Protein AF-A0A0A1WVY2-F1 (afdb_monomer_lite)

pLDDT: mean 81.53, std 18.41, range [30.69, 97.0]

Structure (mmCIF, N/CA/C/O backbone):
data_AF-A0A0A1WVY2-F1
#
_entry.id   AF-A0A0A1WVY2-F1
#
loop_
_atom_site.group_PDB
_atom_site.id
_atom_site.type_symbol
_atom_site.label_atom_id
_atom_site.label_alt_id
_atom_site.label_comp_id
_atom_site.label_asym_id
_atom_site.label_entity_id
_atom_site.label_seq_id
_atom_site.pdbx_PDB_ins_code
_atom_site.Cartn_x
_atom_site.Cartn_y
_atom_site.Cartn_z
_atom_site.occupancy
_atom_site.B_iso_or_equiv
_atom_site.auth_seq_id
_atom_site.auth_comp_id
_atom_site.auth_asym_id
_atom_site.auth_atom_id
_atom_site.pdbx_PDB_model_num
ATOM 1 N N . VAL A 1 1 ? 4.839 -1.212 8.623 1.00 38.00 1 VAL A N 1
ATOM 2 C CA . VAL A 1 1 ? 4.539 -1.480 7.190 1.00 38.00 1 VAL A CA 1
ATOM 3 C C . VAL A 1 1 ? 4.666 -0.197 6.339 1.00 38.00 1 VAL A C 1
ATOM 5 O O . VAL A 1 1 ? 4.535 -0.255 5.125 1.00 38.00 1 VAL A O 1
ATOM 8 N N . GLY A 1 2 ? 5.076 0.944 6.922 1.00 30.69 2 GLY A N 1
ATOM 9 C CA . GLY A 1 2 ? 5.086 2.263 6.265 1.00 30.69 2 GLY A CA 1
ATOM 10 C C . GLY A 1 2 ? 6.371 2.757 5.572 1.00 30.69 2 GLY A C 1
ATOM 11 O O . GLY A 1 2 ? 6.519 3.965 5.432 1.00 30.69 2 GLY A O 1
ATOM 12 N N . HIS A 1 3 ? 7.309 1.906 5.134 1.00 34.97 3 HIS A N 1
ATOM 13 C CA . HIS A 1 3 ? 8.563 2.389 4.505 1.00 34.97 3 HIS A CA 1
ATOM 14 C C . HIS A 1 3 ? 8.528 2.569 2.972 1.00 34.97 3 HIS A C 1
ATOM 16 O O . HIS A 1 3 ? 9.444 3.183 2.432 1.00 34.97 3 HIS A O 1
ATOM 22 N N . VAL A 1 4 ? 7.485 2.087 2.291 1.00 44.62 4 VAL A N 1
ATOM 23 C CA . VAL A 1 4 ? 7.468 1.903 0.819 1.00 44.62 4 VAL A CA 1
ATOM 24 C C . VAL A 1 4 ? 6.986 3.151 0.055 1.00 44.62 4 VAL A C 1
ATOM 26 O O . VAL A 1 4 ? 7.257 3.331 -1.125 1.00 44.62 4 VAL A O 1
ATOM 29 N N . PHE A 1 5 ? 6.300 4.086 0.712 1.00 51.06 5 PHE A N 1
ATOM 30 C CA . PHE A 1 5 ? 5.591 5.160 0.008 1.00 51.06 5 PHE A CA 1
ATOM 31 C C . PHE A 1 5 ? 6.286 6.515 0.171 1.00 51.06 5 PHE A C 1
ATOM 33 O O . PHE A 1 5 ? 5.921 7.326 1.020 1.00 51.06 5 PHE A O 1
ATOM 40 N N . LYS A 1 6 ? 7.321 6.755 -0.639 1.00 47.09 6 LYS A N 1
ATOM 41 C CA . LYS A 1 6 ? 7.938 8.082 -0.822 1.00 47.09 6 LYS A CA 1
ATOM 42 C C . LYS A 1 6 ? 7.361 8.775 -2.075 1.00 47.09 6 LYS A C 1
ATOM 44 O O . LYS A 1 6 ? 7.037 8.080 -3.034 1.00 47.09 6 LYS A O 1
ATOM 49 N N . PRO A 1 7 ? 7.236 10.118 -2.103 1.00 48.59 7 PRO A N 1
ATOM 50 C CA . PRO A 1 7 ? 6.545 10.832 -3.177 1.00 48.59 7 PRO A CA 1
ATOM 51 C C . PRO A 1 7 ? 7.483 11.119 -4.362 1.00 48.59 7 PRO A C 1
ATOM 53 O O . PRO A 1 7 ? 8.321 12.016 -4.289 1.00 48.59 7 PRO A O 1
ATOM 56 N N . TYR A 1 8 ? 7.328 10.389 -5.469 1.00 51.09 8 TYR A N 1
ATOM 57 C CA . TYR A 1 8 ? 8.123 10.567 -6.696 1.00 51.09 8 TYR A CA 1
ATOM 58 C C . TYR A 1 8 ? 7.270 10.900 -7.934 1.00 51.09 8 TYR A C 1
ATOM 60 O O . TYR A 1 8 ? 7.710 10.659 -9.049 1.00 51.09 8 TYR A O 1
ATOM 68 N N . PHE A 1 9 ? 6.071 11.466 -7.760 1.00 47.59 9 PHE A N 1
ATOM 69 C CA . PHE A 1 9 ? 4.932 11.312 -8.688 1.00 47.59 9 PHE A CA 1
ATOM 70 C C . PHE A 1 9 ? 4.451 12.593 -9.410 1.00 47.59 9 PHE A C 1
ATOM 72 O O . PHE A 1 9 ? 3.592 12.565 -10.285 1.00 47.59 9 PHE A O 1
ATOM 79 N N . SER A 1 10 ? 5.025 13.764 -9.118 1.00 48.59 10 SER A N 1
ATOM 80 C CA . SER A 1 10 ? 4.591 15.014 -9.783 1.00 48.59 10 SER A CA 1
ATOM 81 C C . SER A 1 10 ? 4.920 15.076 -11.289 1.00 48.59 10 SER A C 1
ATOM 83 O O . SER A 1 10 ? 4.398 15.935 -12.009 1.00 48.59 10 SER A O 1
ATOM 85 N N . HIS A 1 11 ? 5.790 14.186 -11.777 1.00 47.59 11 HIS A N 1
ATOM 86 C CA . HIS A 1 11 ? 6.225 14.130 -13.171 1.00 47.59 11 HIS A CA 1
ATOM 87 C C . HIS A 1 11 ? 5.341 13.202 -14.028 1.00 47.59 11 HIS A C 1
ATOM 89 O O . HIS A 1 11 ? 5.025 13.556 -15.163 1.00 47.59 11 HIS A O 1
ATOM 95 N N . SER A 1 12 ? 4.843 12.089 -13.478 1.00 45.72 12 SER A N 1
ATOM 96 C CA . SER A 1 12 ? 3.999 11.091 -14.169 1.00 45.72 12 SER A CA 1
ATOM 97 C C . SER A 1 12 ? 2.671 11.687 -14.613 1.00 45.72 12 SER A C 1
ATOM 99 O O . SER A 1 12 ? 2.262 11.508 -15.757 1.00 45.72 12 SER A O 1
ATOM 101 N N . LEU A 1 13 ? 2.037 12.488 -13.753 1.00 48.94 13 LEU A N 1
ATOM 102 C CA . LEU A 1 13 ? 0.802 13.206 -14.079 1.00 48.94 13 LEU A CA 1
ATOM 103 C C . LEU A 1 13 ? 0.966 14.180 -15.255 1.00 48.94 13 LEU A C 1
ATOM 105 O O . LEU A 1 13 ? 0.058 14.304 -16.079 1.00 48.94 13 LEU A O 1
ATOM 109 N N . LYS A 1 14 ? 2.118 14.856 -15.370 1.00 54.59 14 LYS A N 1
ATOM 110 C CA . LYS A 1 14 ? 2.399 15.751 -16.506 1.00 54.59 14 LYS A CA 1
ATOM 111 C C . LYS A 1 14 ? 2.539 14.955 -17.801 1.00 54.59 14 LYS A C 1
ATOM 113 O O . LYS A 1 14 ? 1.908 15.316 -18.790 1.00 54.59 14 LYS A O 1
ATOM 118 N N . LEU A 1 15 ? 3.287 13.852 -17.766 1.00 50.56 15 LEU A N 1
ATOM 119 C CA . LEU A 1 15 ? 3.495 12.982 -18.925 1.00 50.56 15 LEU A CA 1
ATOM 120 C C . LEU A 1 15 ? 2.200 12.293 -19.382 1.00 50.56 15 LEU A C 1
ATOM 122 O O . LEU A 1 15 ? 1.911 12.274 -20.575 1.00 50.56 15 LEU A O 1
ATOM 126 N N . LEU A 1 16 ? 1.375 11.803 -18.451 1.00 47.91 16 LEU A N 1
ATOM 127 C CA . LEU A 1 16 ? 0.062 11.216 -18.744 1.00 47.91 16 LEU A CA 1
ATOM 128 C C . LEU A 1 16 ? -0.914 12.245 -19.327 1.00 47.91 16 LEU A C 1
ATOM 130 O O . LEU A 1 16 ? -1.650 11.940 -20.261 1.00 47.91 16 LEU A O 1
ATOM 134 N N . THR A 1 17 ? -0.895 13.483 -18.826 1.00 52.72 17 THR A N 1
ATOM 135 C CA . THR A 1 17 ? -1.725 14.568 -19.374 1.00 52.72 17 THR A CA 1
ATOM 136 C C . THR A 1 17 ? -1.296 14.932 -20.799 1.00 52.72 17 THR A C 1
ATOM 138 O O . THR A 1 17 ? -2.156 15.147 -21.655 1.00 52.72 17 THR A O 1
ATOM 141 N N . SER A 1 18 ? 0.011 14.964 -21.077 1.00 49.75 18 SER A N 1
ATOM 142 C CA . SER A 1 18 ? 0.545 15.151 -22.433 1.00 49.75 18 SER A CA 1
ATOM 143 C C . SER A 1 18 ? 0.182 13.984 -23.359 1.00 49.75 18 SER A C 1
ATOM 145 O O . SER A 1 18 ? -0.339 14.208 -24.449 1.00 49.75 18 SER A O 1
ATOM 147 N N . ALA A 1 19 ? 0.328 12.737 -22.904 1.00 44.62 19 ALA A N 1
ATOM 148 C CA . ALA A 1 19 ? -0.003 11.546 -23.689 1.00 44.62 19 ALA A CA 1
ATOM 149 C C . ALA A 1 19 ? -1.506 11.433 -24.021 1.00 44.62 19 ALA A C 1
ATOM 151 O O . ALA A 1 19 ? -1.874 11.119 -25.155 1.00 44.62 19 ALA A O 1
ATOM 152 N N . SER A 1 20 ? -2.394 11.748 -23.070 1.00 45.69 20 SER A N 1
ATOM 153 C CA . SER A 1 20 ? -3.847 11.744 -23.296 1.00 45.69 20 SER A CA 1
ATOM 154 C C . SER A 1 20 ? -4.302 12.829 -24.280 1.00 45.69 20 SER A C 1
ATOM 156 O O . SER A 1 20 ? -5.219 12.590 -25.067 1.00 45.69 20 SER A O 1
ATOM 158 N N . ARG A 1 21 ? -3.640 13.998 -24.306 1.00 46.59 21 ARG A N 1
ATOM 159 C CA . ARG A 1 21 ? -3.894 15.045 -25.316 1.00 46.59 21 ARG A CA 1
ATOM 160 C C . ARG A 1 21 ? -3.541 14.572 -26.729 1.00 46.59 21 ARG A C 1
ATOM 162 O O . ARG A 1 21 ? -4.332 14.775 -27.645 1.00 46.59 21 ARG A O 1
ATOM 169 N N . MET A 1 22 ? -2.430 13.849 -26.887 1.00 43.34 22 MET A N 1
ATOM 170 C CA . MET A 1 22 ? -2.016 13.282 -28.181 1.00 43.34 22 MET A CA 1
ATOM 171 C C . MET A 1 22 ? -3.000 12.230 -28.724 1.00 43.34 22 MET A C 1
ATOM 173 O O . MET A 1 22 ? -3.167 12.109 -29.937 1.00 43.34 22 MET A O 1
ATOM 177 N N . SER A 1 23 ? -3.670 11.468 -27.851 1.00 34.81 23 SER A N 1
ATOM 178 C CA . SER A 1 23 ? -4.670 10.472 -28.269 1.00 34.81 23 SER A CA 1
ATOM 179 C C . SER A 1 23 ? -6.006 11.110 -28.686 1.00 34.81 23 SER A C 1
ATOM 181 O O . SER A 1 23 ? -6.655 10.624 -29.615 1.00 34.81 23 SER A O 1
ATOM 183 N N . ALA A 1 24 ? -6.394 12.228 -28.060 1.00 40.97 24 ALA A N 1
ATOM 184 C CA . ALA A 1 24 ? -7.631 12.946 -28.371 1.00 40.97 24 ALA A CA 1
ATOM 185 C C . ALA A 1 24 ? -7.561 13.734 -29.697 1.00 40.97 24 ALA A C 1
ATOM 187 O O . ALA A 1 24 ? -8.524 13.712 -30.469 1.00 40.97 24 ALA A O 1
ATOM 188 N N . ASP A 1 25 ? -6.417 14.351 -30.014 1.00 43.28 25 ASP A N 1
ATOM 189 C CA . ASP A 1 25 ? -6.244 15.140 -31.248 1.00 43.28 25 ASP A CA 1
ATOM 190 C C . ASP A 1 25 ? -6.214 14.287 -32.529 1.00 43.28 25 ASP A C 1
ATOM 192 O O . ASP A 1 25 ? -6.467 14.787 -33.625 1.00 43.28 25 ASP A O 1
ATOM 196 N N . ASN A 1 26 ? -6.022 12.969 -32.411 1.00 40.66 26 ASN A N 1
ATOM 197 C CA . ASN A 1 26 ? -6.057 12.052 -33.554 1.00 40.66 26 ASN A CA 1
ATOM 198 C C . ASN A 1 26 ? -7.490 11.647 -33.981 1.00 40.66 26 ASN A C 1
ATOM 200 O O . ASN A 1 26 ? -7.663 10.848 -34.901 1.00 40.66 26 ASN A O 1
ATOM 204 N N . SER A 1 27 ? -8.525 12.188 -33.319 1.00 39.53 27 SER A N 1
ATOM 205 C CA . SER A 1 27 ? -9.937 11.828 -33.542 1.00 39.53 27 SER A CA 1
ATOM 206 C C . SER A 1 27 ? -10.771 12.900 -34.257 1.00 39.53 27 SER A C 1
ATOM 208 O O . SER A 1 27 ? -11.931 12.641 -34.568 1.00 39.53 27 SER A O 1
ATOM 210 N N . ASN A 1 28 ? -10.230 14.094 -34.529 1.00 38.94 28 ASN A N 1
ATOM 211 C CA . ASN A 1 28 ? -11.002 15.183 -35.140 1.00 38.94 28 ASN A CA 1
ATOM 212 C C . ASN A 1 28 ? -10.165 15.985 -36.151 1.00 38.94 28 ASN A C 1
ATOM 214 O O . ASN A 1 28 ? -9.729 17.107 -35.907 1.00 38.94 28 ASN A O 1
ATOM 218 N N . SER A 1 29 ? -9.955 15.404 -37.333 1.00 40.09 29 SER A N 1
ATOM 219 C CA . SER A 1 29 ? -9.433 16.142 -38.483 1.00 40.09 29 SER A CA 1
ATOM 220 C C . SER A 1 29 ? -10.525 17.053 -39.048 1.00 40.09 29 SER A C 1
ATOM 222 O O . SER A 1 29 ? -11.474 16.570 -39.662 1.00 40.09 29 SER A O 1
ATOM 224 N N . ASN A 1 30 ? -10.388 18.365 -38.844 1.00 39.59 30 ASN A N 1
ATOM 225 C CA . ASN A 1 30 ? -10.806 19.374 -39.818 1.00 39.59 30 ASN A CA 1
ATOM 226 C C . ASN A 1 30 ? -10.092 20.713 -39.571 1.00 39.59 30 ASN A C 1
ATOM 228 O O . ASN A 1 30 ? -10.379 21.410 -38.605 1.00 39.59 30 ASN A O 1
ATOM 232 N N . ASN A 1 31 ? -9.192 21.039 -40.503 1.00 50.09 31 ASN A N 1
ATOM 233 C CA . ASN A 1 31 ? -8.705 22.362 -40.909 1.00 50.09 31 ASN A CA 1
ATOM 234 C C . ASN A 1 31 ? -8.692 23.503 -39.875 1.00 50.09 31 ASN A C 1
ATOM 236 O O . ASN A 1 31 ? -9.682 24.216 -39.719 1.00 50.09 31 ASN A O 1
ATOM 240 N N . SER A 1 32 ? -7.492 23.827 -39.394 1.00 39.09 32 SER A N 1
ATOM 241 C CA . SER A 1 32 ? -6.987 25.207 -39.376 1.00 39.09 32 SER A CA 1
ATOM 242 C C . SER A 1 32 ? -5.496 25.206 -39.049 1.00 39.09 32 SER A C 1
ATOM 244 O O . SER A 1 32 ? -5.093 24.593 -38.065 1.00 39.09 32 SER A O 1
ATOM 246 N N . ASP A 1 33 ? -4.708 25.901 -39.874 1.00 45.50 33 ASP A N 1
ATOM 247 C CA . ASP A 1 33 ? -3.305 26.233 -39.622 1.00 45.50 33 ASP A CA 1
ATOM 248 C C . ASP A 1 33 ? -3.149 26.888 -38.243 1.00 45.50 33 ASP A C 1
ATOM 250 O O . ASP A 1 33 ? -3.475 28.057 -38.032 1.00 45.50 33 ASP A O 1
ATOM 254 N N . SER A 1 34 ? -2.621 26.121 -37.304 1.00 39.97 34 SER A N 1
ATOM 255 C CA . SER A 1 34 ? -1.948 26.620 -36.117 1.00 39.97 34 SER A CA 1
ATOM 256 C C . SER A 1 34 ? -0.788 25.676 -35.880 1.00 39.97 34 SER A C 1
ATOM 258 O O . SER A 1 34 ? -1.017 24.467 -35.861 1.00 39.97 34 SER A O 1
ATOM 260 N N . ASP A 1 35 ? 0.424 26.215 -35.737 1.00 42.56 35 ASP A N 1
ATOM 261 C CA . ASP A 1 35 ? 1.621 25.493 -35.301 1.00 42.56 35 ASP A CA 1
ATOM 262 C C . ASP A 1 35 ? 1.323 24.776 -33.976 1.00 42.56 35 ASP A C 1
ATOM 264 O O . ASP A 1 35 ? 1.543 25.299 -32.881 1.00 42.56 35 ASP A O 1
ATOM 268 N N . ALA A 1 36 ? 0.750 23.579 -34.076 1.00 42.06 36 ALA A N 1
ATOM 269 C CA . ALA A 1 36 ? 0.558 22.681 -32.966 1.00 42.06 36 ALA A CA 1
ATOM 270 C C . ALA A 1 36 ? 1.947 22.141 -32.656 1.00 42.06 36 ALA A C 1
ATOM 272 O O . ALA A 1 36 ? 2.452 21.248 -33.341 1.00 42.06 36 ALA A O 1
ATOM 273 N N . VAL A 1 37 ? 2.585 22.737 -31.649 1.00 39.94 37 VAL A N 1
ATOM 274 C CA . VAL A 1 37 ? 3.728 22.141 -30.962 1.00 39.94 37 VAL A CA 1
ATOM 275 C C . VAL A 1 37 ? 3.240 20.785 -30.462 1.00 39.94 37 VAL A C 1
ATOM 277 O O . VAL A 1 37 ? 2.594 20.687 -29.425 1.00 39.94 37 VAL A O 1
ATOM 280 N N . SER A 1 38 ? 3.440 19.760 -31.285 1.00 47.47 38 SER A N 1
ATOM 281 C CA . SER A 1 38 ? 3.122 18.384 -30.944 1.00 47.47 38 SER A CA 1
ATOM 282 C C . SER A 1 38 ? 4.069 18.020 -29.813 1.00 47.47 38 SER A C 1
ATOM 284 O O . SER A 1 38 ? 5.287 18.105 -29.999 1.00 47.47 38 SER A O 1
ATOM 286 N N . ASP A 1 39 ? 3.523 17.695 -28.640 1.00 56.31 39 ASP A N 1
ATOM 287 C CA . ASP A 1 39 ? 4.336 17.214 -27.527 1.00 56.31 39 ASP A CA 1
ATOM 288 C C . ASP A 1 39 ? 5.207 16.049 -28.042 1.00 56.31 39 ASP A C 1
ATOM 290 O O . ASP A 1 39 ? 4.726 15.214 -28.822 1.00 56.31 39 ASP A O 1
ATOM 294 N N . PRO A 1 40 ? 6.508 16.016 -27.702 1.00 60.72 40 PRO A N 1
ATOM 295 C CA . PRO A 1 40 ? 7.398 14.977 -28.193 1.00 60.72 40 PRO A CA 1
ATOM 296 C C . PRO A 1 40 ? 6.878 13.588 -27.782 1.00 60.72 40 PRO A C 1
ATOM 298 O O . PRO A 1 40 ? 6.317 13.442 -26.693 1.00 60.72 40 PRO A O 1
ATOM 301 N N . PRO A 1 41 ? 7.049 12.558 -28.635 1.00 74.88 41 PRO A N 1
ATOM 302 C CA . PRO A 1 41 ? 6.639 11.199 -28.300 1.00 74.88 41 PRO A CA 1
ATOM 303 C C . PRO A 1 41 ? 7.344 10.728 -27.021 1.00 74.88 41 PRO A C 1
ATOM 305 O O . PRO A 1 41 ? 8.521 11.028 -26.818 1.00 74.88 41 PRO A O 1
ATOM 308 N N . LEU A 1 42 ? 6.622 9.977 -26.182 1.00 81.94 42 LEU A N 1
ATOM 309 C CA . LEU A 1 42 ? 7.164 9.411 -24.944 1.00 81.94 42 LEU A CA 1
ATOM 310 C C . LEU A 1 42 ? 8.402 8.555 -25.235 1.00 81.94 42 LEU A C 1
ATOM 312 O O . LEU A 1 42 ? 8.385 7.711 -26.135 1.00 81.94 42 LEU A O 1
ATOM 316 N N . THR A 1 43 ? 9.459 8.743 -24.448 1.00 87.88 43 THR A N 1
ATOM 317 C CA . THR A 1 43 ? 10.648 7.886 -24.498 1.00 87.88 43 THR A CA 1
ATOM 318 C C . THR A 1 43 ? 10.383 6.551 -23.796 1.00 87.88 43 THR A C 1
ATOM 320 O O . THR A 1 43 ? 9.486 6.444 -22.958 1.00 87.88 43 THR A O 1
ATOM 323 N N . SER A 1 44 ? 11.192 5.519 -24.068 1.00 86.69 44 SER A N 1
ATOM 324 C CA . SER A 1 44 ? 11.117 4.255 -23.312 1.00 86.69 44 SER A CA 1
ATOM 325 C C . SER A 1 44 ? 11.299 4.468 -21.805 1.00 86.69 44 SER A C 1
ATOM 327 O O . SER A 1 44 ? 10.672 3.772 -21.005 1.00 86.69 44 SER A O 1
ATOM 329 N N . ARG A 1 45 ? 12.119 5.453 -21.414 1.00 89.38 45 ARG A N 1
ATOM 330 C CA . ARG A 1 45 ? 12.316 5.858 -20.018 1.00 89.38 45 ARG A CA 1
ATOM 331 C C . ARG A 1 45 ? 11.020 6.406 -19.409 1.00 89.38 45 ARG A C 1
ATOM 333 O O . ARG A 1 45 ? 10.646 5.993 -18.312 1.00 89.38 45 ARG A O 1
ATOM 340 N N . ASP A 1 46 ? 10.315 7.277 -20.133 1.00 87.44 46 ASP A N 1
ATOM 341 C CA . ASP A 1 46 ? 9.025 7.830 -19.695 1.00 87.44 46 ASP A CA 1
ATOM 342 C C . ASP A 1 46 ? 7.977 6.727 -19.524 1.00 87.44 46 ASP A C 1
ATOM 344 O O . ASP A 1 46 ? 7.251 6.707 -18.532 1.00 87.44 46 ASP A O 1
ATOM 348 N N . VAL A 1 47 ? 7.930 5.774 -20.461 1.00 88.31 47 VAL A N 1
ATOM 349 C CA . VAL A 1 47 ? 7.010 4.628 -20.403 1.00 88.31 47 VAL A CA 1
ATOM 350 C C . VAL A 1 47 ? 7.277 3.765 -19.167 1.00 88.31 47 VAL A C 1
ATOM 352 O O . VAL A 1 47 ? 6.330 3.433 -18.453 1.00 88.31 47 VAL A O 1
ATOM 355 N N . LEU A 1 48 ? 8.542 3.437 -18.872 1.00 91.44 48 LEU A N 1
ATOM 356 C CA . LEU A 1 48 ? 8.909 2.669 -17.676 1.00 91.44 48 LEU A CA 1
ATOM 357 C C . LEU A 1 48 ? 8.425 3.354 -16.393 1.00 91.44 48 LEU A C 1
ATOM 359 O O . LEU A 1 48 ? 7.851 2.710 -15.517 1.00 91.44 48 LEU A O 1
ATOM 363 N N . TYR A 1 49 ? 8.639 4.662 -16.290 1.00 88.25 49 TYR A N 1
ATOM 364 C CA . TYR A 1 49 ? 8.248 5.427 -15.115 1.00 88.25 49 TYR A CA 1
ATOM 365 C C . TYR A 1 49 ? 6.737 5.559 -14.966 1.00 88.25 49 TYR A C 1
ATOM 367 O O . TYR A 1 49 ? 6.220 5.326 -13.877 1.00 88.25 49 TYR A O 1
ATOM 375 N N . ILE A 1 50 ? 6.013 5.840 -16.052 1.00 85.56 50 ILE A N 1
ATOM 376 C CA . ILE A 1 50 ? 4.547 5.876 -16.037 1.00 85.56 50 ILE A CA 1
ATOM 377 C C . ILE A 1 50 ? 3.975 4.531 -15.574 1.00 85.56 50 ILE A C 1
ATOM 379 O O . ILE A 1 50 ? 3.081 4.512 -14.727 1.00 85.56 50 ILE A O 1
ATOM 383 N N . GLU A 1 51 ? 4.491 3.410 -16.084 1.00 88.06 51 GLU A N 1
ATOM 384 C CA . GLU A 1 51 ? 4.035 2.083 -15.658 1.00 88.06 51 GLU A CA 1
ATOM 385 C C . GLU A 1 51 ? 4.393 1.806 -14.189 1.00 88.06 51 GLU A C 1
ATOM 387 O O . GLU A 1 51 ? 3.534 1.356 -13.433 1.00 88.06 51 GLU A O 1
ATOM 392 N N . ALA A 1 52 ? 5.598 2.159 -13.727 1.00 89.06 52 ALA A N 1
ATOM 393 C CA . ALA A 1 52 ? 5.956 2.042 -12.311 1.00 89.06 52 ALA A CA 1
ATOM 394 C C . ALA A 1 52 ? 5.016 2.859 -11.403 1.00 89.06 52 ALA A C 1
ATOM 396 O O . ALA A 1 52 ? 4.597 2.382 -10.343 1.00 89.06 52 ALA A O 1
ATOM 397 N N . CYS A 1 53 ? 4.640 4.072 -11.824 1.00 85.25 53 CYS A N 1
ATOM 398 C CA . CYS A 1 53 ? 3.702 4.913 -11.086 1.00 85.25 53 CYS A CA 1
ATOM 399 C C . CYS A 1 53 ? 2.296 4.329 -11.055 1.00 85.25 53 CYS A C 1
ATOM 401 O O . CYS A 1 53 ? 1.669 4.267 -9.997 1.00 85.25 53 CYS 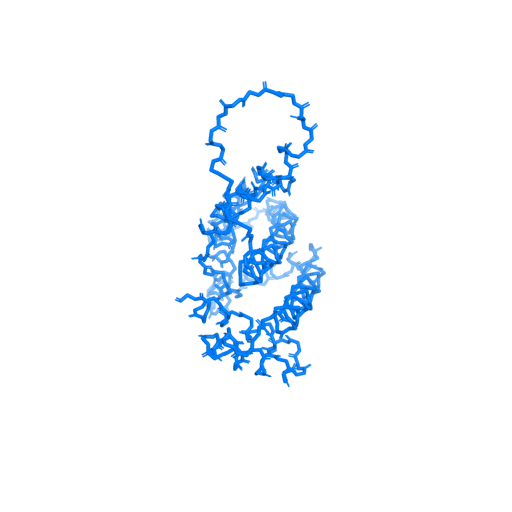A O 1
ATOM 403 N N . LYS A 1 54 ? 1.826 3.831 -12.195 1.00 85.94 54 LYS A N 1
ATOM 404 C CA . LYS A 1 54 ? 0.532 3.167 -12.316 1.00 85.94 54 LYS A CA 1
ATOM 405 C C . LYS A 1 54 ? 0.438 1.931 -11.425 1.00 85.94 54 LYS A C 1
ATOM 407 O O . LYS A 1 54 ? -0.560 1.777 -10.724 1.00 85.94 54 LYS A O 1
ATOM 412 N N . GLU A 1 55 ? 1.463 1.083 -11.392 1.00 87.94 55 GLU A N 1
ATOM 413 C CA . GLU A 1 55 ? 1.463 -0.107 -10.534 1.00 87.94 55 GLU A CA 1
ATOM 414 C C . GLU A 1 55 ? 1.491 0.250 -9.039 1.00 87.94 55 GLU A C 1
ATOM 416 O O . GLU A 1 55 ? 0.756 -0.352 -8.250 1.00 87.94 55 GLU A O 1
ATOM 421 N N . MET A 1 56 ? 2.237 1.286 -8.640 1.00 86.19 56 MET A N 1
ATOM 422 C CA . MET A 1 56 ? 2.182 1.799 -7.264 1.00 86.19 56 MET A CA 1
ATOM 423 C C . MET A 1 56 ? 0.817 2.380 -6.902 1.00 86.19 56 MET A C 1
ATOM 425 O O . MET A 1 56 ? 0.289 2.085 -5.829 1.00 86.19 56 MET A O 1
ATOM 429 N N . SER A 1 57 ? 0.209 3.146 -7.805 1.00 85.56 57 SER A N 1
ATOM 430 C CA . SER A 1 57 ? -1.126 3.709 -7.618 1.00 85.56 57 SER A CA 1
ATOM 431 C C . SER A 1 57 ? -2.190 2.606 -7.523 1.00 85.56 57 SER A C 1
ATOM 433 O O . SER A 1 57 ? -3.071 2.670 -6.664 1.00 85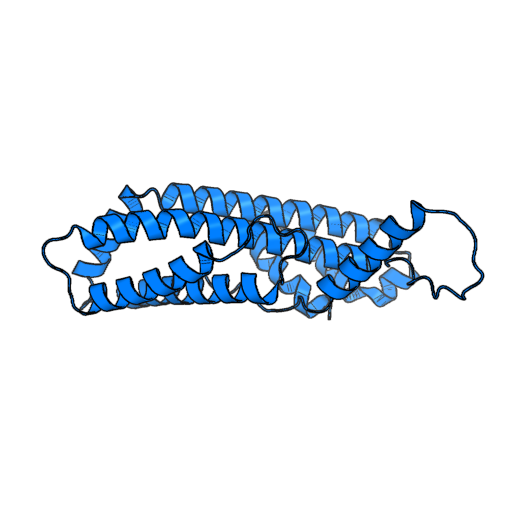.56 57 SER A O 1
ATOM 435 N N . ASN A 1 58 ? -2.081 1.538 -8.320 1.00 87.94 58 ASN A N 1
ATOM 436 C CA . ASN A 1 58 ? -2.947 0.359 -8.221 1.00 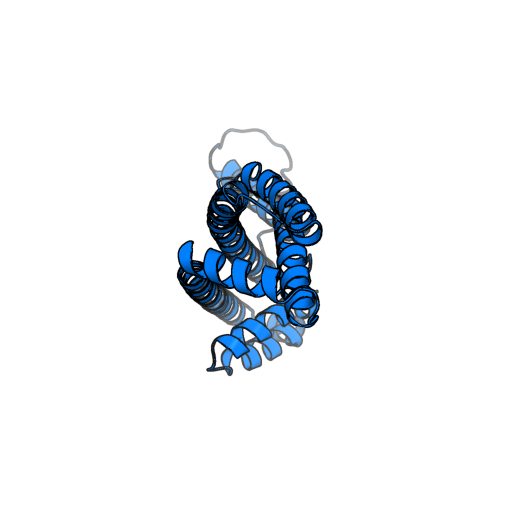87.94 58 ASN A CA 1
ATOM 437 C C . ASN A 1 58 ? -2.809 -0.335 -6.859 1.00 87.94 58 ASN A C 1
ATOM 439 O O . ASN A 1 58 ? -3.816 -0.641 -6.210 1.00 87.94 58 ASN A O 1
ATOM 443 N N . TYR A 1 59 ? -1.576 -0.541 -6.391 1.00 88.38 59 TYR A N 1
ATOM 444 C CA . TYR A 1 59 ? -1.330 -1.112 -5.070 1.00 88.38 59 TYR A CA 1
ATOM 445 C C . TYR A 1 59 ? -1.868 -0.213 -3.949 1.00 88.38 59 TYR A C 1
ATOM 447 O O . TYR A 1 59 ? -2.548 -0.702 -3.047 1.00 88.38 59 TYR A O 1
ATOM 455 N N . ALA A 1 60 ? -1.657 1.101 -4.028 1.00 88.81 60 ALA A N 1
ATOM 456 C CA . ALA A 1 60 ? -2.175 2.058 -3.057 1.00 88.81 60 ALA A CA 1
ATOM 457 C C . ALA A 1 60 ? -3.717 2.081 -3.027 1.00 88.81 60 ALA A C 1
ATOM 459 O O . ALA A 1 60 ? -4.304 2.056 -1.946 1.00 88.81 60 ALA A O 1
ATOM 460 N N . LYS A 1 61 ? -4.402 2.019 -4.179 1.00 89.56 61 LYS A N 1
ATOM 461 C CA . LYS A 1 61 ? -5.871 1.861 -4.235 1.00 89.56 61 LYS A CA 1
ATOM 462 C C . LYS A 1 61 ? -6.333 0.557 -3.570 1.00 89.56 61 LYS A C 1
ATOM 464 O O . LYS A 1 61 ? -7.318 0.550 -2.823 1.00 89.56 61 LYS A O 1
ATOM 469 N N . CYS A 1 62 ? -5.619 -0.548 -3.795 1.00 90.94 62 CYS A N 1
ATOM 470 C CA . CYS A 1 62 ? -5.883 -1.818 -3.111 1.00 90.94 62 CYS A CA 1
ATOM 471 C C . CYS A 1 62 ? -5.687 -1.689 -1.588 1.00 90.94 62 CYS A C 1
ATOM 473 O O . CYS A 1 62 ? -6.520 -2.145 -0.804 1.00 90.94 62 CYS A O 1
ATOM 475 N N . TYR A 1 63 ? -4.635 -0.989 -1.163 1.00 89.06 63 TYR A N 1
ATOM 476 C CA . TYR A 1 63 ? -4.335 -0.714 0.238 1.00 89.06 63 TYR A CA 1
ATOM 477 C C . TYR A 1 63 ? -5.416 0.123 0.931 1.00 89.06 63 TYR A C 1
ATOM 479 O O . TYR A 1 63 ? -5.871 -0.241 2.019 1.00 89.06 63 TYR A O 1
ATOM 487 N N . LEU A 1 64 ? -5.879 1.199 0.290 1.00 92.75 64 LEU A N 1
ATOM 488 C CA . LEU A 1 64 ? -6.967 2.043 0.787 1.00 92.75 64 LEU A CA 1
ATOM 489 C C . LEU A 1 64 ? -8.277 1.265 0.893 1.00 92.75 64 LEU A C 1
ATOM 491 O O . LEU A 1 64 ? -8.888 1.243 1.957 1.00 92.75 64 LEU A O 1
ATOM 495 N N . SER A 1 65 ? -8.697 0.591 -0.180 1.00 92.19 65 SER A N 1
ATOM 496 C CA . SER A 1 65 ? -9.954 -0.174 -0.195 1.00 92.19 65 SER A CA 1
ATOM 497 C C . SER A 1 65 ? -9.949 -1.336 0.805 1.00 92.19 65 SER A C 1
ATOM 499 O O . SER A 1 65 ? -10.966 -1.613 1.445 1.00 92.19 65 SER A O 1
ATOM 501 N N . GLY A 1 66 ? -8.798 -1.985 1.003 1.00 90.56 66 GLY A N 1
ATOM 502 C CA . GLY A 1 66 ? -8.614 -2.989 2.046 1.00 90.56 66 GLY A CA 1
ATOM 503 C C . GLY A 1 66 ? -8.798 -2.407 3.449 1.00 90.56 66 GLY A C 1
ATOM 504 O O . GLY A 1 66 ? -9.530 -2.978 4.257 1.00 90.56 66 GLY A O 1
ATOM 505 N N . ASN A 1 67 ? -8.176 -1.260 3.734 1.00 91.06 67 ASN A N 1
ATOM 506 C CA . ASN A 1 67 ? -8.278 -0.605 5.039 1.00 91.06 67 ASN A CA 1
ATOM 507 C C . ASN A 1 67 ? -9.647 0.037 5.294 1.00 91.06 67 ASN A C 1
ATOM 509 O O . ASN A 1 67 ? -10.111 -0.010 6.428 1.00 91.06 67 ASN A O 1
ATOM 513 N N . LEU A 1 68 ? -10.331 0.544 4.263 1.00 94.69 68 LEU A N 1
ATOM 514 C CA . LEU A 1 68 ? -11.698 1.072 4.349 1.00 94.69 68 LEU A CA 1
ATOM 515 C C . LEU A 1 68 ? -12.627 0.080 5.059 1.00 94.69 68 LEU A C 1
ATOM 517 O O . LEU A 1 68 ? -13.235 0.396 6.082 1.00 94.69 68 LEU A O 1
ATOM 521 N N . LEU A 1 69 ? -12.673 -1.153 4.547 1.00 92.94 69 LEU A N 1
ATOM 522 C CA . LEU A 1 69 ? -13.531 -2.205 5.084 1.00 92.94 69 LEU A CA 1
ATOM 523 C C . LEU A 1 69 ? -13.149 -2.573 6.524 1.00 92.94 69 LEU A C 1
ATOM 525 O O . LEU A 1 69 ? -14.020 -2.686 7.388 1.00 92.94 69 LEU A O 1
ATOM 529 N N . ILE A 1 70 ? -11.850 -2.745 6.787 1.00 93.75 70 ILE A N 1
ATOM 530 C CA . ILE A 1 70 ? -11.346 -3.118 8.113 1.00 93.75 70 ILE A CA 1
ATOM 531 C C . ILE A 1 70 ? -11.658 -2.026 9.139 1.00 93.75 70 ILE A C 1
ATOM 533 O O . ILE A 1 70 ? -12.160 -2.336 10.219 1.00 93.75 70 ILE A O 1
ATOM 537 N N . PHE A 1 71 ? -11.421 -0.756 8.810 1.00 95.81 71 PHE A N 1
ATOM 538 C CA . PHE A 1 71 ? -11.678 0.369 9.706 1.00 95.81 71 PHE A CA 1
ATOM 539 C C . PHE A 1 71 ? -13.163 0.532 10.006 1.00 95.81 71 PHE A C 1
ATOM 541 O O . PHE A 1 71 ? -13.522 0.639 11.178 1.00 95.81 71 PHE A O 1
ATOM 548 N N . GLN A 1 72 ? -14.037 0.464 8.997 1.00 96.56 72 GLN A N 1
ATOM 549 C CA . GLN A 1 72 ? -15.488 0.514 9.207 1.00 96.56 72 GLN A CA 1
ATOM 550 C C . GLN A 1 72 ? -15.957 -0.592 10.161 1.00 96.56 72 GLN A C 1
ATOM 552 O O . GLN A 1 72 ? -16.657 -0.332 11.142 1.00 96.56 72 GLN A O 1
ATOM 557 N N . GLN A 1 73 ? -15.548 -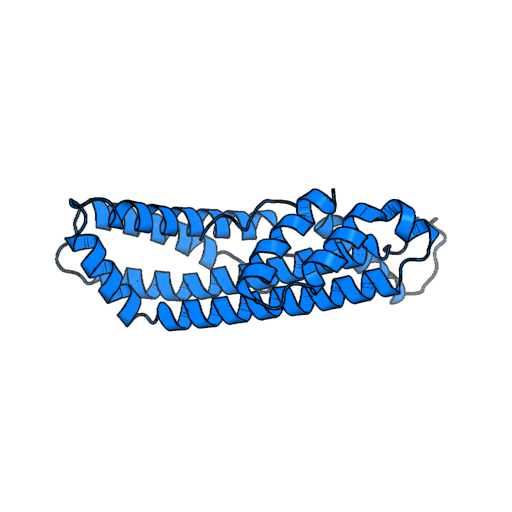1.838 9.912 1.00 96.38 73 GLN A N 1
ATOM 558 C CA . GLN A 1 73 ? -15.984 -2.976 10.722 1.00 96.38 73 GLN A CA 1
ATOM 559 C C . GLN A 1 73 ? -15.394 -2.953 12.138 1.00 96.38 73 GLN A C 1
ATOM 561 O O . GLN A 1 73 ? -16.113 -3.220 13.107 1.00 96.38 73 GLN A O 1
ATOM 566 N N . ALA A 1 74 ? -14.115 -2.596 12.281 1.00 95.44 74 ALA A N 1
ATOM 567 C CA . ALA A 1 74 ? -13.461 -2.481 13.579 1.00 95.44 74 ALA A CA 1
ATOM 568 C C . ALA A 1 74 ? -14.084 -1.357 14.419 1.00 95.44 74 ALA A C 1
ATOM 570 O O . ALA A 1 74 ? -14.431 -1.584 15.579 1.00 95.44 74 ALA A O 1
ATOM 571 N N . LEU A 1 75 ? -14.310 -0.174 13.835 1.00 96.88 75 LEU A N 1
ATOM 572 C CA . LEU A 1 75 ? -14.972 0.945 14.512 1.00 96.88 75 LEU A CA 1
ATOM 573 C C . LEU A 1 75 ? -16.397 0.596 14.943 1.00 96.88 75 LEU A C 1
ATOM 575 O O . LEU A 1 75 ? -16.792 0.948 16.056 1.00 96.88 75 LEU A O 1
ATOM 579 N N . ASN A 1 76 ? -17.153 -0.128 14.114 1.00 96.62 76 ASN A N 1
ATOM 580 C CA . ASN A 1 76 ? -18.497 -0.586 14.467 1.00 96.62 76 ASN A CA 1
ATOM 581 C C . ASN A 1 76 ? -18.477 -1.517 15.688 1.00 96.62 76 ASN A C 1
ATOM 583 O O . ASN A 1 76 ? -19.237 -1.307 16.638 1.00 96.62 76 ASN A O 1
ATOM 587 N N . LYS A 1 77 ? -17.569 -2.503 15.715 1.00 95.88 7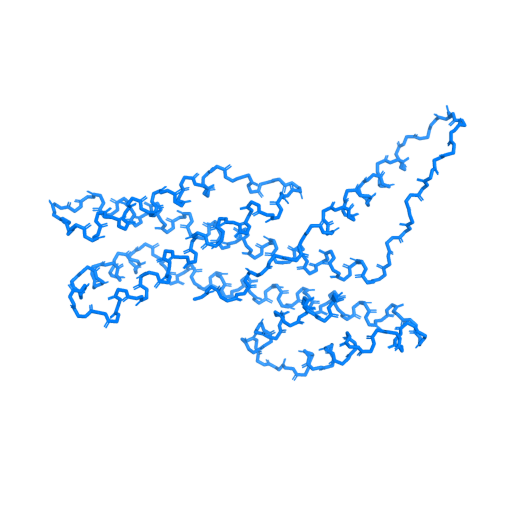7 LYS A N 1
ATOM 588 C CA . LYS A 1 77 ? -17.395 -3.399 16.872 1.00 95.88 77 LYS A CA 1
ATOM 589 C C . LYS A 1 77 ? -16.962 -2.640 18.123 1.00 95.88 77 LYS A C 1
ATOM 591 O O . LYS A 1 77 ? -17.561 -2.818 19.181 1.00 95.88 77 LYS A O 1
ATOM 596 N N . LEU A 1 78 ? -15.967 -1.762 17.996 1.00 94.94 78 LEU A N 1
ATOM 597 C CA . LEU A 1 78 ? -15.462 -0.951 19.101 1.00 94.94 78 LEU A CA 1
ATOM 598 C C . LEU A 1 78 ? -16.556 -0.052 19.681 1.00 94.94 78 LEU A C 1
ATOM 600 O O . LEU A 1 78 ? -16.726 0.009 20.898 1.00 94.94 78 LEU A O 1
ATOM 604 N N . SER A 1 79 ? -17.347 0.600 18.828 1.00 94.06 79 SER A N 1
ATOM 605 C CA . SER A 1 79 ? -18.441 1.484 19.244 1.00 94.06 79 SER A CA 1
ATOM 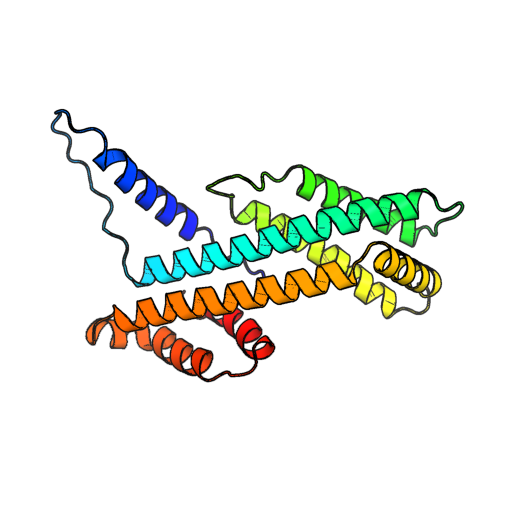606 C C . SER A 1 79 ? -19.469 0.761 20.117 1.00 94.06 79 SER A C 1
ATOM 608 O O . SER A 1 79 ? -19.894 1.323 21.128 1.00 94.06 79 SER A O 1
ATOM 610 N N . GLY A 1 80 ? -19.769 -0.506 19.808 1.00 93.06 80 GLY A N 1
ATOM 611 C CA . GLY A 1 80 ? -20.686 -1.357 20.574 1.00 93.06 80 GLY A CA 1
ATOM 612 C C . GLY A 1 80 ? -20.190 -1.805 21.956 1.00 93.06 80 GLY A C 1
ATOM 613 O O . GLY A 1 80 ? -20.974 -2.356 22.726 1.00 93.06 80 GLY A O 1
ATOM 614 N N . LEU A 1 81 ? -18.920 -1.574 22.311 1.00 92.81 81 LEU A N 1
ATOM 615 C CA . LEU A 1 81 ? -18.385 -1.981 23.613 1.00 92.81 81 LEU A CA 1
ATOM 616 C C . LEU A 1 81 ? -18.935 -1.114 24.761 1.00 92.81 81 LEU A C 1
ATOM 618 O O . LEU A 1 81 ? -18.930 0.115 24.645 1.00 92.81 81 LEU A O 1
ATOM 622 N N . PRO A 1 82 ? -19.316 -1.703 25.910 1.00 89.00 82 PRO A N 1
ATOM 623 C CA . PRO A 1 82 ? -19.908 -0.960 27.027 1.00 89.00 82 PRO A CA 1
ATOM 624 C C . PRO A 1 82 ? -18.915 -0.026 27.735 1.00 89.00 82 PRO A C 1
ATOM 626 O O . PRO A 1 82 ? -19.319 0.982 28.309 1.00 89.00 82 PRO A O 1
ATOM 629 N N . GLN A 1 83 ? -17.618 -0.341 27.700 1.00 89.31 83 GLN A N 1
ATOM 630 C CA . GLN A 1 83 ? -16.544 0.476 28.267 1.00 89.31 83 GLN A CA 1
ATOM 631 C C . GLN A 1 83 ? -15.341 0.481 27.322 1.00 89.31 83 GLN A C 1
ATOM 633 O O . GLN A 1 83 ? -15.074 -0.509 26.645 1.00 89.31 83 GLN A O 1
ATOM 638 N N . LYS A 1 84 ? -14.633 1.612 27.269 1.00 91.19 84 LYS A N 1
ATOM 639 C CA . LYS A 1 84 ? -13.446 1.835 26.433 1.00 91.19 84 LYS A CA 1
ATOM 640 C C . LYS A 1 84 ? -12.441 2.652 27.233 1.00 91.19 84 LYS A C 1
ATOM 642 O O . LYS A 1 84 ? -12.846 3.622 27.881 1.00 91.19 84 LYS A O 1
ATOM 647 N N . SER A 1 85 ? -11.160 2.304 27.163 1.00 92.75 85 SER A N 1
ATOM 648 C CA . SER A 1 85 ? -10.104 3.135 27.741 1.00 92.75 85 SER A CA 1
ATOM 649 C C . SER A 1 85 ? -10.024 4.488 27.015 1.00 92.75 85 SER A C 1
ATOM 651 O O . SER A 1 85 ? -10.483 4.626 25.879 1.00 92.75 85 SER A O 1
ATOM 653 N N . VAL A 1 86 ? -9.425 5.496 27.656 1.00 92.94 86 VAL A N 1
ATOM 654 C CA . VAL A 1 86 ? -9.166 6.793 27.003 1.00 92.94 86 VAL A CA 1
ATOM 655 C C . VAL A 1 86 ? -8.266 6.608 25.778 1.00 92.94 86 VAL A C 1
ATOM 657 O O . VAL A 1 86 ? -8.531 7.198 24.738 1.00 92.94 86 VAL A O 1
ATOM 660 N N . ALA A 1 87 ? -7.257 5.735 25.867 1.00 90.12 87 ALA A N 1
ATOM 661 C CA . ALA A 1 87 ? -6.359 5.439 24.753 1.00 90.12 87 ALA A CA 1
ATOM 662 C C . ALA A 1 87 ? -7.112 4.846 23.552 1.00 90.12 87 ALA A C 1
ATOM 664 O O . ALA A 1 87 ? -6.905 5.279 22.420 1.00 90.12 87 ALA A O 1
ATOM 665 N N . LEU A 1 88 ? -8.032 3.909 23.801 1.00 91.94 88 LEU A N 1
ATOM 666 C CA . LEU A 1 88 ? -8.859 3.307 22.759 1.00 91.94 88 LEU A CA 1
ATOM 667 C C . LEU A 1 88 ? -9.807 4.330 22.122 1.00 91.94 88 LEU A C 1
ATOM 669 O O . LEU A 1 88 ? -9.962 4.338 20.907 1.00 91.94 88 LEU A O 1
ATOM 673 N N . GLN A 1 89 ? -10.398 5.229 22.917 1.00 94.38 89 GLN A N 1
ATOM 674 C CA . GLN A 1 89 ? -11.241 6.311 22.396 1.00 94.38 89 GLN A CA 1
ATOM 675 C C . GLN A 1 89 ? -10.449 7.274 21.503 1.00 94.38 89 GLN A C 1
ATOM 677 O O . GLN A 1 89 ? -10.918 7.610 20.419 1.00 94.38 89 GLN A O 1
ATOM 682 N N . THR A 1 90 ? -9.241 7.675 21.913 1.00 92.94 90 THR A N 1
ATOM 683 C CA . THR A 1 90 ? -8.356 8.507 21.085 1.00 92.94 90 THR A CA 1
ATOM 684 C C . THR A 1 90 ? -8.040 7.821 19.757 1.00 92.94 90 THR A C 1
ATOM 686 O O . THR A 1 90 ? -8.213 8.427 18.703 1.00 92.94 90 THR A O 1
ATOM 689 N N . LYS A 1 91 ? -7.671 6.533 19.786 1.00 90.69 91 LYS A N 1
ATOM 690 C CA . LYS A 1 91 ? -7.377 5.771 18.564 1.00 90.69 91 LYS A CA 1
ATOM 691 C C . LYS A 1 91 ? -8.596 5.622 17.657 1.00 90.69 91 LYS A C 1
ATOM 693 O O . LYS A 1 91 ? -8.462 5.715 16.445 1.00 90.69 91 LYS A O 1
ATOM 698 N N . MET A 1 92 ? -9.795 5.453 18.216 1.00 94.88 92 MET A N 1
ATOM 699 C CA . MET A 1 92 ? -11.026 5.438 17.418 1.00 94.88 92 MET A CA 1
ATOM 700 C C . MET A 1 92 ? -11.245 6.756 16.666 1.00 94.88 92 MET A C 1
ATOM 702 O O . MET A 1 92 ? -11.630 6.712 15.503 1.00 94.88 92 MET A O 1
ATOM 706 N N . VAL A 1 93 ? -10.984 7.909 17.292 1.00 95.50 93 VAL A N 1
ATOM 707 C CA . VAL A 1 93 ? -11.114 9.224 16.635 1.00 95.50 93 VAL A CA 1
ATOM 708 C C . VAL A 1 93 ? -10.105 9.380 15.495 1.00 95.50 93 VAL A C 1
ATOM 710 O O . VAL A 1 93 ? -10.458 9.860 14.421 1.00 95.50 93 VAL A O 1
ATOM 713 N N . GLU A 1 94 ? -8.864 8.939 15.697 1.00 93.19 94 GLU A N 1
ATOM 714 C CA . GLU A 1 94 ? -7.840 8.952 14.646 1.00 93.19 94 GLU A CA 1
ATOM 715 C C . GLU A 1 94 ? -8.242 8.059 13.464 1.00 93.19 94 GLU A C 1
ATOM 717 O O . GLU A 1 94 ? -8.252 8.518 12.324 1.00 93.19 94 GLU A O 1
ATOM 722 N N . VAL A 1 95 ? -8.676 6.820 13.729 1.00 94.69 95 VAL A N 1
ATOM 723 C CA . VAL A 1 95 ? -9.157 5.896 12.687 1.00 94.69 95 VAL A CA 1
ATOM 724 C C . VAL A 1 95 ? -10.384 6.460 11.966 1.00 94.69 95 VAL A C 1
ATOM 726 O O . VAL A 1 95 ? -10.479 6.325 10.752 1.00 94.69 95 VAL A O 1
ATOM 729 N N . GLN A 1 96 ? -11.307 7.127 12.669 1.00 96.69 96 GLN A N 1
ATOM 730 C CA . GLN A 1 96 ? -12.459 7.803 12.055 1.00 96.69 96 GLN A CA 1
ATOM 731 C C . GLN A 1 96 ? -12.034 8.931 11.110 1.00 96.69 96 GLN A C 1
ATOM 733 O O . GLN A 1 96 ? -12.601 9.065 10.029 1.00 96.69 96 GLN A O 1
ATOM 738 N N . SER A 1 97 ? -11.030 9.721 11.496 1.00 96.31 97 SER A N 1
ATOM 739 C CA . SER A 1 97 ? -10.476 10.781 10.648 1.00 96.31 97 SER A CA 1
ATOM 740 C C . SER A 1 97 ? -9.858 10.213 9.368 1.00 96.31 97 SER A C 1
ATOM 742 O O . SER A 1 97 ? -10.126 10.711 8.276 1.00 96.31 97 SER A O 1
ATOM 744 N N . VAL A 1 98 ? -9.074 9.135 9.480 1.00 93.44 98 VAL A N 1
ATOM 745 C CA . VAL A 1 98 ? -8.491 8.457 8.310 1.00 93.44 98 VAL A CA 1
ATOM 746 C C . VAL A 1 98 ? -9.577 7.818 7.447 1.00 93.44 98 VAL A C 1
ATOM 748 O O . VAL A 1 98 ? -9.552 7.954 6.228 1.00 93.44 98 VAL A O 1
ATOM 751 N N . LEU A 1 99 ? -10.567 7.171 8.064 1.00 96.38 99 LEU A N 1
ATOM 752 C CA . LEU A 1 99 ? -11.697 6.569 7.363 1.00 96.38 99 LEU A CA 1
ATOM 753 C C . LEU A 1 99 ? -12.455 7.602 6.521 1.00 96.38 99 LEU A C 1
ATOM 755 O O . LEU A 1 99 ? -12.711 7.343 5.350 1.00 96.38 99 LEU A O 1
ATOM 759 N N . ALA A 1 100 ? -12.739 8.783 7.074 1.00 95.62 100 ALA A N 1
ATOM 760 C CA . ALA A 1 100 ? -13.408 9.853 6.339 1.00 95.62 100 ALA A CA 1
ATOM 761 C C . ALA A 1 100 ? -12.609 10.302 5.100 1.00 95.62 100 ALA A C 1
ATOM 763 O O . ALA A 1 100 ? -13.198 10.575 4.056 1.00 95.62 100 ALA A O 1
ATOM 764 N N . GLN A 1 101 ? -11.273 10.333 5.187 1.00 94.06 101 GLN A N 1
ATOM 765 C CA . GLN A 1 101 ? -10.422 10.631 4.032 1.00 94.06 101 GLN A CA 1
ATOM 766 C C . GLN A 1 101 ? -10.526 9.537 2.961 1.00 94.06 101 GLN A C 1
ATOM 768 O O . GLN A 1 101 ? -10.721 9.854 1.789 1.00 94.06 101 GLN A O 1
ATOM 773 N N . ILE A 1 102 ? -10.472 8.256 3.351 1.00 93.19 102 ILE A N 1
ATOM 774 C CA . ILE A 1 102 ? -10.620 7.134 2.409 1.00 93.19 102 ILE A CA 1
ATOM 775 C C . ILE A 1 102 ? -12.015 7.135 1.761 1.00 93.19 102 ILE A C 1
ATOM 777 O O . ILE A 1 102 ? -12.133 6.886 0.567 1.00 93.19 102 ILE A O 1
ATOM 781 N N . GLU A 1 103 ? -13.075 7.422 2.518 1.00 93.12 103 GLU A N 1
ATOM 782 C CA . GLU A 1 103 ? -14.453 7.487 2.004 1.00 93.12 103 GLU A CA 1
ATOM 783 C C . GLU A 1 103 ? -14.669 8.644 1.021 1.00 93.12 103 GLU A C 1
ATOM 785 O O . GLU A 1 103 ? -15.501 8.539 0.122 1.00 93.12 103 GLU A O 1
ATOM 790 N N . SER A 1 104 ? -13.916 9.737 1.173 1.00 90.44 104 SER A N 1
ATOM 791 C CA . SER A 1 104 ? -13.947 10.871 0.243 1.00 90.44 104 SER A CA 1
ATOM 792 C C . SER A 1 104 ? -13.146 10.644 -1.042 1.00 90.44 104 SER A C 1
ATOM 794 O O . SER A 1 104 ? -13.272 11.423 -1.985 1.00 90.44 104 SER A O 1
ATOM 796 N N . PHE A 1 105 ? -12.325 9.591 -1.087 1.00 88.62 105 PHE A N 1
ATOM 797 C CA . PHE A 1 105 ? -11.438 9.311 -2.205 1.00 88.62 105 PHE A CA 1
ATOM 798 C C . PHE A 1 105 ? -12.196 8.705 -3.396 1.00 88.62 105 PHE A C 1
ATOM 800 O O . PHE A 1 105 ? -12.882 7.687 -3.267 1.00 88.62 105 PHE A O 1
ATOM 807 N N . ASP A 1 106 ? -12.027 9.290 -4.585 1.00 85.31 106 ASP A N 1
ATOM 808 C CA . ASP A 1 106 ? -12.589 8.738 -5.819 1.00 85.31 106 ASP A CA 1
ATOM 809 C C . ASP A 1 106 ? -11.698 7.624 -6.390 1.00 85.31 106 ASP A C 1
ATOM 811 O O . ASP A 1 106 ? -10.739 7.852 -7.130 1.00 85.31 106 ASP A O 1
ATOM 815 N N . PHE A 1 107 ? -12.051 6.376 -6.077 1.00 82.31 107 PHE A N 1
ATOM 816 C CA . PHE A 1 107 ? -11.358 5.191 -6.591 1.00 82.31 107 PHE A CA 1
ATOM 817 C C . PHE A 1 107 ? -11.403 5.065 -8.124 1.00 82.31 107 PHE A C 1
ATOM 819 O O . PHE A 1 107 ? -10.507 4.435 -8.705 1.00 82.31 107 PHE A O 1
ATOM 826 N N . ASN A 1 108 ? -12.411 5.661 -8.771 1.00 78.88 108 ASN A N 1
ATOM 827 C CA . ASN A 1 108 ? -12.658 5.546 -10.207 1.00 78.88 108 ASN A CA 1
ATOM 828 C C . ASN A 1 108 ? -12.003 6.658 -11.029 1.00 78.88 108 ASN A C 1
ATOM 830 O O . ASN A 1 108 ? -12.048 6.588 -12.256 1.00 78.88 108 ASN A O 1
ATOM 834 N N . ALA A 1 109 ? -11.388 7.655 -10.390 1.00 71.12 109 ALA A N 1
ATOM 835 C CA . ALA A 1 109 ? -10.675 8.699 -11.106 1.00 71.12 109 ALA A CA 1
ATOM 836 C C . ALA A 1 109 ? -9.583 8.082 -12.004 1.00 71.12 109 ALA A C 1
ATOM 838 O O . ALA A 1 109 ? -8.718 7.330 -11.531 1.00 71.12 109 ALA A O 1
ATOM 839 N N . GLU A 1 110 ? -9.646 8.405 -13.303 1.00 57.38 110 GLU A N 1
ATOM 840 C CA . GLU A 1 110 ? -8.647 8.014 -14.313 1.00 57.38 110 GLU A CA 1
ATOM 841 C C . GLU A 1 110 ? -7.274 8.611 -13.988 1.00 57.38 110 GLU A C 1
ATOM 843 O O . GLU A 1 110 ? -6.252 7.943 -14.121 1.00 57.38 110 GLU A O 1
ATOM 848 N N . LEU A 1 111 ? -7.268 9.856 -13.502 1.00 53.97 111 LEU A N 1
ATOM 849 C CA . LEU A 1 111 ? -6.099 10.558 -12.989 1.00 53.97 111 LEU A CA 1
ATOM 850 C C . LEU A 1 111 ? -6.355 10.874 -11.521 1.00 53.97 111 LEU A C 1
ATOM 852 O O . LEU A 1 111 ? -6.960 11.886 -11.175 1.00 53.97 111 LEU A O 1
ATOM 856 N N . VAL A 1 112 ? -5.908 9.982 -10.649 1.00 54.81 112 VAL A N 1
ATOM 857 C CA . VAL A 1 112 ? -5.806 10.311 -9.232 1.00 54.81 112 VAL A CA 1
ATOM 858 C C . VAL A 1 112 ? -4.672 11.316 -9.085 1.00 54.81 112 VAL A C 1
ATOM 860 O O . VAL A 1 112 ? -3.571 11.061 -9.572 1.00 54.81 112 VAL A O 1
ATOM 863 N N . HIS A 1 113 ? -4.913 12.439 -8.405 1.00 59.41 113 HIS A N 1
ATOM 864 C CA . HIS A 1 113 ? -3.812 13.257 -7.910 1.00 59.41 113 HIS A CA 1
ATOM 865 C C . HIS A 1 113 ? -3.011 12.391 -6.941 1.00 59.41 113 HIS A C 1
ATOM 867 O O . HIS A 1 113 ? -3.427 12.163 -5.808 1.00 59.41 113 HIS A O 1
ATOM 873 N N . GLU A 1 114 ? -1.904 11.837 -7.437 1.00 65.19 114 GLU A N 1
ATOM 874 C CA . GLU A 1 114 ? -1.092 10.831 -6.753 1.00 65.19 114 GLU A CA 1
ATOM 875 C C . GLU A 1 114 ? -0.738 11.291 -5.324 1.00 65.19 114 GLU A C 1
ATOM 877 O O . GLU A 1 114 ? -0.783 10.497 -4.387 1.00 65.19 114 GLU A O 1
ATOM 882 N N . ASP A 1 115 ? -0.552 12.597 -5.122 1.00 70.94 115 ASP A N 1
ATOM 883 C CA . ASP A 1 115 ? -0.315 13.225 -3.819 1.00 70.94 115 ASP A CA 1
ATOM 884 C C . ASP A 1 115 ? -1.441 12.996 -2.788 1.00 70.94 115 ASP A C 1
ATOM 886 O O . ASP A 1 115 ? -1.146 12.738 -1.622 1.00 70.94 115 ASP A O 1
ATOM 890 N N . GLU A 1 116 ? -2.719 13.041 -3.184 1.00 79.12 116 GLU A N 1
ATOM 891 C CA . GLU A 1 116 ? -3.850 12.796 -2.274 1.00 79.12 116 GLU A CA 1
ATOM 892 C C . GLU A 1 116 ? -3.921 11.323 -1.863 1.00 79.12 116 GLU A C 1
ATOM 894 O O . GLU A 1 116 ? -4.067 11.005 -0.682 1.00 79.12 116 GLU A O 1
ATOM 899 N N . LEU A 1 117 ? -3.742 10.411 -2.824 1.00 83.19 117 LEU A N 1
ATOM 900 C CA . LEU A 1 117 ? -3.711 8.972 -2.567 1.00 83.19 117 LEU A CA 1
ATOM 901 C C . LEU A 1 117 ? -2.608 8.613 -1.570 1.00 83.19 117 LEU A C 1
ATOM 903 O O . LEU A 1 117 ? -2.870 7.948 -0.567 1.00 83.19 117 LEU A O 1
ATOM 907 N N . TYR A 1 118 ? -1.382 9.082 -1.808 1.00 79.94 118 TYR A N 1
ATOM 908 C CA . TYR A 1 118 ? -0.258 8.781 -0.925 1.00 79.94 118 TYR A CA 1
ATOM 909 C C . TYR A 1 118 ? -0.341 9.506 0.422 1.00 79.94 118 TYR A C 1
ATOM 911 O O . TYR A 1 118 ? 0.122 8.954 1.423 1.00 79.94 118 TYR A O 1
ATOM 919 N N . ALA A 1 119 ? -0.969 10.684 0.493 1.00 85.12 119 ALA A N 1
ATOM 920 C CA . ALA A 1 119 ? -1.261 11.333 1.770 1.00 85.12 119 ALA A CA 1
ATOM 921 C C . ALA A 1 119 ? -2.160 10.444 2.643 1.00 85.12 119 ALA A C 1
ATOM 923 O O . ALA A 1 119 ? -1.828 10.187 3.801 1.00 85.12 119 ALA A O 1
ATOM 924 N N . ILE A 1 120 ? -3.229 9.880 2.071 1.00 89.06 120 ILE A N 1
ATOM 925 C CA . ILE A 1 120 ? -4.117 8.954 2.788 1.00 89.06 120 ILE A CA 1
ATOM 926 C C . ILE A 1 120 ? -3.363 7.681 3.197 1.00 89.06 120 ILE A C 1
ATOM 928 O O . ILE A 1 120 ? -3.477 7.243 4.343 1.00 89.06 120 ILE A O 1
ATOM 932 N N . VAL A 1 121 ? -2.549 7.102 2.302 1.00 87.38 121 VAL A N 1
ATOM 933 C CA . VAL A 1 121 ? -1.687 5.949 2.635 1.00 87.38 121 VAL A CA 1
ATOM 934 C C . VAL A 1 121 ? -0.788 6.262 3.836 1.00 87.38 121 VAL A C 1
ATOM 936 O O . VAL A 1 121 ? -0.652 5.425 4.730 1.00 87.38 121 VAL A O 1
ATOM 939 N N . SER A 1 122 ? -0.201 7.462 3.887 1.00 84.94 122 SER A N 1
ATOM 940 C CA . SER A 1 122 ? 0.648 7.898 4.998 1.00 84.94 122 SER A CA 1
ATOM 941 C C . SER A 1 122 ? -0.123 7.977 6.316 1.00 84.94 122 SER A C 1
ATOM 943 O O . SER A 1 122 ? 0.364 7.484 7.334 1.00 84.94 122 SER A O 1
ATOM 945 N N . GLU A 1 123 ? -1.338 8.528 6.308 1.00 88.50 123 GLU A N 1
ATOM 946 C CA . GLU A 1 123 ? -2.181 8.593 7.507 1.00 88.50 123 GLU A CA 1
ATOM 947 C C . GLU A 1 123 ? -2.600 7.200 8.005 1.00 88.50 123 GLU A C 1
ATOM 949 O O . GLU A 1 123 ? -2.545 6.937 9.208 1.00 88.50 123 GLU A O 1
ATOM 954 N N . ILE A 1 124 ? -2.926 6.267 7.101 1.00 87.19 124 ILE A N 1
ATOM 955 C CA . ILE A 1 124 ? -3.144 4.856 7.466 1.00 87.19 124 ILE A CA 1
ATOM 956 C C . ILE A 1 124 ? -1.875 4.275 8.109 1.00 87.19 124 ILE A C 1
ATOM 958 O O . ILE A 1 124 ? -1.953 3.630 9.153 1.00 87.19 124 ILE A O 1
ATOM 962 N N . GLY A 1 125 ? -0.703 4.520 7.514 1.00 82.00 125 GLY A N 1
ATOM 963 C CA . GLY A 1 125 ? 0.580 4.046 8.036 1.00 82.00 125 GLY A CA 1
ATOM 964 C C . GLY A 1 125 ? 0.864 4.528 9.461 1.00 82.00 125 GLY A C 1
ATOM 965 O O . GLY A 1 125 ? 1.286 3.733 10.295 1.00 82.00 125 GLY A O 1
ATOM 966 N N . LYS A 1 126 ? 0.549 5.790 9.780 1.00 85.25 126 LYS A N 1
ATOM 967 C CA . LYS A 1 126 ? 0.679 6.330 11.146 1.00 85.25 126 LYS A CA 1
ATOM 968 C C . LYS A 1 126 ? -0.201 5.582 12.147 1.00 85.25 126 LYS A C 1
ATOM 970 O O . LYS A 1 126 ? 0.266 5.250 13.233 1.00 85.25 126 LYS A O 1
ATOM 975 N N . VAL A 1 127 ? -1.446 5.274 11.778 1.00 85.88 127 VAL A N 1
ATOM 976 C CA . VAL A 1 127 ? -2.360 4.481 12.619 1.00 85.88 127 VAL A CA 1
ATOM 977 C C . VAL A 1 127 ? -1.797 3.077 12.871 1.00 85.88 127 VAL A C 1
ATOM 979 O O . VAL A 1 127 ? -1.834 2.589 14.003 1.00 85.88 127 VAL A O 1
ATOM 982 N N . GLU A 1 128 ? -1.258 2.426 11.837 1.00 84.88 128 GLU A N 1
ATOM 983 C CA . GLU A 1 128 ? -0.635 1.104 11.966 1.00 84.88 128 GLU A CA 1
ATOM 984 C C . GLU A 1 128 ? 0.624 1.138 12.848 1.00 84.88 128 GLU A C 1
ATOM 986 O O . GLU A 1 128 ? 0.791 0.281 13.721 1.00 84.88 128 GLU A O 1
ATOM 991 N N . ASP A 1 129 ? 1.491 2.134 12.665 1.00 81.00 129 ASP A N 1
ATOM 992 C CA . ASP A 1 129 ? 2.719 2.297 13.448 1.00 81.00 129 ASP A CA 1
ATOM 993 C C . ASP A 1 129 ? 2.406 2.614 14.920 1.00 81.00 129 ASP A C 1
ATOM 995 O O . ASP A 1 129 ? 3.029 2.056 15.828 1.00 81.00 129 ASP A O 1
ATOM 999 N N . ASP A 1 130 ? 1.381 3.426 15.185 1.00 83.44 130 ASP A N 1
ATOM 1000 C CA . ASP A 1 130 ? 0.897 3.691 16.539 1.00 83.44 130 ASP A CA 1
ATOM 1001 C C . ASP A 1 130 ? 0.361 2.428 17.217 1.00 83.44 130 ASP A C 1
ATOM 1003 O O . ASP A 1 130 ? 0.621 2.191 18.402 1.00 83.44 130 ASP A O 1
ATOM 1007 N N . TYR A 1 131 ? -0.361 1.587 16.473 1.00 81.50 131 TYR A N 1
ATOM 1008 C CA . TYR A 1 131 ? -0.799 0.288 16.969 1.00 81.50 131 TYR A CA 1
ATOM 1009 C C . TYR A 1 131 ? 0.398 -0.614 17.314 1.00 81.50 131 TYR A C 1
ATOM 1011 O O . TYR A 1 131 ? 0.412 -1.233 18.383 1.00 81.50 131 TYR A O 1
ATOM 1019 N N . VAL A 1 132 ? 1.440 -0.651 16.476 1.00 79.75 132 VAL A N 1
ATOM 1020 C CA . VAL A 1 132 ? 2.690 -1.369 16.779 1.00 79.75 132 VAL A CA 1
ATOM 1021 C C . VAL A 1 132 ? 3.341 -0.820 18.053 1.00 79.75 132 VAL A C 1
ATOM 1023 O O . VAL A 1 132 ? 3.651 -1.594 18.959 1.00 79.75 132 VAL A O 1
ATOM 1026 N N . ALA A 1 133 ? 3.453 0.500 18.192 1.00 82.56 133 ALA A N 1
ATOM 1027 C CA . ALA A 1 133 ? 4.020 1.134 19.381 1.00 82.56 133 ALA A CA 1
ATOM 1028 C C . ALA A 1 133 ? 3.203 0.858 20.661 1.00 82.56 133 ALA A C 1
ATOM 1030 O O . ALA A 1 133 ? 3.762 0.784 21.761 1.00 82.56 133 ALA A O 1
ATOM 1031 N N . MET A 1 134 ? 1.879 0.687 20.551 1.00 85.56 134 MET A N 1
ATOM 1032 C CA . MET A 1 134 ? 1.037 0.248 21.670 1.00 85.56 134 MET A CA 1
ATOM 1033 C C . MET A 1 134 ? 1.365 -1.185 22.102 1.00 85.56 134 MET A C 1
ATOM 1035 O O . MET A 1 134 ? 1.448 -1.442 23.304 1.00 85.56 134 MET A O 1
ATOM 1039 N N . ARG A 1 135 ? 1.601 -2.106 21.154 1.00 82.38 135 ARG A N 1
ATOM 1040 C CA . ARG A 1 135 ? 1.930 -3.519 21.439 1.00 82.38 135 ARG A CA 1
ATOM 1041 C C . ARG A 1 135 ? 3.197 -3.685 22.275 1.00 82.38 135 ARG A C 1
ATOM 1043 O O . ARG A 1 135 ? 3.292 -4.628 23.057 1.00 82.38 135 ARG A O 1
ATOM 1050 N N . GLU A 1 136 ? 4.152 -2.775 22.132 1.00 87.00 136 GLU A N 1
ATOM 1051 C CA . GLU A 1 136 ? 5.427 -2.817 22.856 1.00 87.00 136 GLU A CA 1
ATOM 1052 C C . GLU A 1 136 ? 5.306 -2.369 24.323 1.00 87.00 136 GLU A C 1
ATOM 1054 O O . GLU A 1 136 ? 6.158 -2.683 25.159 1.00 87.00 136 GLU A O 1
ATOM 1059 N N . LYS A 1 137 ? 4.232 -1.652 24.675 1.00 91.06 137 LYS A N 1
ATOM 1060 C CA . LYS A 1 137 ? 4.049 -1.038 25.995 1.00 91.06 137 LYS A CA 1
ATOM 1061 C C . LYS A 1 137 ? 3.050 -1.830 26.833 1.00 91.06 137 LYS A C 1
ATOM 1063 O O . LYS A 1 137 ? 1.851 -1.844 26.564 1.00 91.06 137 LYS A O 1
ATOM 1068 N N . ARG A 1 138 ? 3.525 -2.413 27.943 1.00 90.50 138 ARG A N 1
ATOM 1069 C CA . ARG A 1 138 ? 2.708 -3.251 28.849 1.00 90.50 138 ARG A CA 1
ATOM 1070 C C . ARG A 1 138 ? 1.412 -2.587 29.322 1.00 90.50 138 ARG A C 1
ATOM 1072 O O . ARG A 1 138 ? 0.425 -3.294 29.504 1.00 90.50 138 ARG A O 1
ATOM 1079 N N . GLN A 1 139 ? 1.395 -1.265 29.511 1.00 92.88 139 GLN A N 1
ATOM 1080 C CA . GLN A 1 139 ? 0.192 -0.555 29.962 1.00 92.88 139 GLN A CA 1
ATOM 1081 C C . GLN A 1 139 ? -0.991 -0.634 28.981 1.00 92.88 139 GLN A C 1
ATOM 1083 O O . GLN A 1 139 ? -2.123 -0.443 29.408 1.00 92.88 139 GLN A O 1
ATOM 1088 N N . PHE A 1 140 ? -0.752 -0.938 27.699 1.00 92.44 140 PHE A N 1
ATOM 1089 C CA . PHE A 1 140 ? -1.798 -1.049 26.676 1.00 92.44 140 PHE A CA 1
ATOM 1090 C C . PHE A 1 140 ? -2.192 -2.496 26.372 1.00 92.44 140 PHE A C 1
ATOM 1092 O O . PHE A 1 140 ? -2.956 -2.731 25.443 1.00 92.44 140 PHE A O 1
ATOM 1099 N N . LYS A 1 141 ? -1.708 -3.478 27.147 1.00 93.69 141 LYS A N 1
ATOM 1100 C CA . LYS A 1 141 ? -1.923 -4.902 26.856 1.00 93.69 141 LYS A CA 1
ATOM 1101 C C . LYS A 1 141 ? -3.400 -5.268 26.663 1.00 93.69 141 LYS A C 1
ATOM 1103 O O . LYS A 1 141 ? -3.719 -5.945 25.698 1.00 93.69 141 LYS A O 1
ATOM 1108 N N . ALA A 1 142 ? -4.288 -4.804 27.543 1.00 92.88 142 ALA A N 1
ATOM 1109 C CA . ALA A 1 142 ? -5.715 -5.116 27.443 1.00 92.88 142 ALA A CA 1
ATOM 1110 C C . ALA A 1 142 ? -6.359 -4.539 26.168 1.00 92.88 142 ALA A C 1
ATOM 1112 O O . ALA A 1 142 ? -7.111 -5.237 25.494 1.00 92.88 142 ALA A O 1
ATOM 1113 N N . ASP A 1 143 ? -6.023 -3.295 25.813 1.00 92.25 143 ASP A N 1
ATOM 1114 C CA . ASP A 1 143 ? -6.523 -2.649 24.594 1.00 92.25 143 ASP A CA 1
ATOM 1115 C C . ASP A 1 143 ? -5.974 -3.340 23.338 1.00 92.25 143 ASP A C 1
ATOM 1117 O O . ASP A 1 143 ? -6.701 -3.560 22.375 1.00 92.25 143 ASP A O 1
ATOM 1121 N N . VAL A 1 144 ? -4.698 -3.731 23.361 1.00 90.81 144 VAL A N 1
ATOM 1122 C CA . VAL A 1 144 ? -4.043 -4.466 22.274 1.00 90.81 144 VAL A CA 1
ATOM 1123 C C . VAL A 1 144 ? -4.668 -5.845 22.074 1.00 90.81 144 VAL A C 1
ATOM 1125 O O . VAL A 1 144 ? -4.974 -6.190 20.935 1.00 90.81 144 VAL A O 1
ATOM 1128 N N . ASP A 1 145 ? -4.871 -6.615 23.146 1.00 93.06 145 ASP A N 1
ATOM 1129 C CA . ASP A 1 145 ? -5.463 -7.957 23.078 1.00 93.06 145 ASP A CA 1
ATOM 1130 C C . ASP A 1 145 ? -6.901 -7.875 22.507 1.00 93.06 145 ASP A C 1
ATOM 1132 O O . ASP A 1 145 ? -7.276 -8.648 21.624 1.00 93.06 145 ASP A O 1
ATOM 1136 N N . LEU A 1 146 ? -7.681 -6.872 22.932 1.00 93.31 146 LEU A N 1
ATOM 1137 C CA . LEU A 1 146 ? -9.014 -6.586 22.391 1.00 93.31 146 LEU A CA 1
ATOM 1138 C C . LEU A 1 146 ? -8.977 -6.207 20.901 1.00 93.31 146 LEU A C 1
ATOM 1140 O O . LEU A 1 146 ? -9.758 -6.733 20.108 1.00 93.31 146 LEU A O 1
ATOM 1144 N N . LEU A 1 147 ? -8.081 -5.298 20.507 1.00 91.62 147 LEU A N 1
ATOM 1145 C CA . LEU A 1 147 ? -7.921 -4.887 19.112 1.00 91.62 147 LEU A CA 1
ATOM 1146 C C . LEU A 1 147 ? -7.509 -6.065 18.225 1.00 91.62 147 LEU A C 1
ATOM 1148 O O . LEU A 1 147 ? -8.053 -6.210 17.137 1.00 91.62 147 LEU A O 1
ATOM 1152 N N . GLN A 1 148 ? -6.607 -6.936 18.689 1.00 91.38 148 GLN A N 1
ATOM 1153 C CA . GLN A 1 148 ? -6.220 -8.150 17.961 1.00 91.38 148 GLN A CA 1
ATOM 1154 C C . GLN A 1 148 ? -7.411 -9.068 17.713 1.00 91.38 148 GLN A C 1
ATOM 1156 O O . GLN A 1 148 ? -7.602 -9.529 16.589 1.00 91.38 148 GLN A O 1
ATOM 1161 N N . GLN A 1 149 ? -8.230 -9.299 18.742 1.00 93.44 149 GLN A N 1
ATOM 1162 C CA . GLN A 1 149 ? -9.437 -10.103 18.603 1.00 93.44 149 GLN A CA 1
ATOM 1163 C C . GLN A 1 149 ? -10.399 -9.484 17.579 1.00 93.44 149 GLN A C 1
ATOM 1165 O O . GLN A 1 149 ? -10.866 -10.174 16.675 1.00 93.44 149 GLN A O 1
ATOM 1170 N N . ILE A 1 150 ? -10.663 -8.179 17.683 1.00 94.19 150 ILE A N 1
ATOM 1171 C CA . ILE A 1 150 ? -11.551 -7.473 16.754 1.00 94.19 150 ILE A CA 1
ATOM 1172 C C . ILE A 1 150 ? -11.016 -7.554 15.323 1.00 94.19 150 ILE A C 1
ATOM 1174 O O . ILE A 1 150 ? -11.785 -7.881 14.424 1.00 94.19 150 ILE A O 1
ATOM 1178 N N . LEU A 1 151 ? -9.720 -7.304 15.110 1.00 91.19 151 LEU A N 1
ATOM 1179 C CA . LEU A 1 151 ? -9.072 -7.376 13.797 1.00 91.19 151 LEU A CA 1
ATOM 1180 C C . LEU A 1 151 ? -9.185 -8.778 13.181 1.00 91.19 151 LEU A C 1
ATOM 1182 O O . LEU A 1 151 ? -9.510 -8.902 12.000 1.00 91.19 151 LEU A O 1
ATOM 1186 N N . ALA A 1 152 ? -8.988 -9.831 13.978 1.00 90.25 152 ALA A N 1
ATOM 1187 C CA . ALA A 1 152 ? -9.188 -11.206 13.525 1.00 90.25 152 ALA A CA 1
ATOM 1188 C C . ALA A 1 152 ? -10.648 -11.458 13.103 1.00 90.25 152 ALA A C 1
ATOM 1190 O O . ALA A 1 152 ? -10.899 -11.994 12.027 1.00 90.25 152 ALA A O 1
ATOM 1191 N N . GLU A 1 153 ? -11.620 -11.010 13.904 1.00 95.38 153 GLU A N 1
ATOM 1192 C CA . GLU A 1 153 ? -13.050 -11.184 13.617 1.00 95.38 153 GLU A CA 1
ATOM 1193 C C . GLU A 1 153 ? -13.529 -10.431 12.365 1.00 95.38 153 GLU A C 1
ATOM 1195 O O . GLU A 1 153 ? -14.475 -10.876 11.717 1.00 95.38 153 GLU A O 1
ATOM 1200 N N . VAL A 1 154 ? -12.915 -9.292 12.027 1.00 93.44 154 VAL A N 1
ATOM 1201 C CA . VAL A 1 154 ? -13.267 -8.493 10.832 1.00 93.44 154 VAL A CA 1
ATOM 1202 C C . VAL A 1 154 ? -12.477 -8.899 9.584 1.00 93.44 154 VAL A C 1
ATOM 1204 O O . VAL A 1 154 ? -12.562 -8.244 8.549 1.00 93.44 154 VAL A O 1
ATOM 1207 N N . GLY A 1 155 ? -11.705 -9.987 9.657 1.00 91.62 155 GLY A N 1
ATOM 1208 C CA . GLY A 1 155 ? -10.997 -10.533 8.501 1.00 91.62 155 GLY A CA 1
ATOM 1209 C C . GLY A 1 155 ? -9.735 -9.760 8.115 1.00 91.62 155 GLY A C 1
ATOM 1210 O O . GLY A 1 155 ? -9.416 -9.669 6.928 1.00 91.62 155 GLY A O 1
ATOM 1211 N N . PHE A 1 156 ? -9.000 -9.217 9.092 1.00 86.06 156 PHE A N 1
ATOM 1212 C CA . PHE A 1 156 ? -7.710 -8.558 8.850 1.00 86.06 156 PHE A CA 1
ATOM 1213 C C . PHE A 1 156 ? -6.712 -9.468 8.115 1.00 86.06 156 PHE A C 1
ATOM 1215 O O . PHE A 1 156 ? -6.039 -9.014 7.197 1.00 86.06 156 PHE A O 1
ATOM 1222 N N . GLU A 1 157 ? -6.670 -10.763 8.441 1.00 87.12 157 GLU A N 1
ATOM 1223 C CA . GLU A 1 157 ? -5.795 -11.737 7.769 1.00 87.12 157 GLU A CA 1
ATOM 1224 C C . GLU A 1 157 ? -6.122 -11.873 6.274 1.00 87.12 157 GLU A C 1
ATOM 1226 O O . GLU A 1 157 ? -5.244 -11.721 5.430 1.00 87.12 157 GLU A O 1
ATOM 1231 N N . ALA A 1 158 ? -7.404 -12.003 5.921 1.00 90.38 158 ALA A N 1
ATOM 1232 C CA . ALA A 1 158 ? -7.842 -12.030 4.524 1.00 90.38 158 ALA A CA 1
ATOM 1233 C C . ALA A 1 158 ? -7.583 -10.697 3.787 1.00 90.38 158 ALA A C 1
ATOM 1235 O O . ALA A 1 158 ? -7.492 -10.654 2.558 1.00 90.38 158 ALA A O 1
ATOM 1236 N N . LYS A 1 159 ? -7.499 -9.567 4.504 1.00 89.12 159 LYS A N 1
ATOM 1237 C CA . LYS A 1 159 ? -7.019 -8.294 3.940 1.00 89.12 159 LYS A CA 1
ATOM 1238 C C . LYS A 1 159 ? -5.513 -8.352 3.678 1.00 89.12 159 LYS A C 1
ATOM 1240 O O . LYS A 1 159 ? -5.100 -7.964 2.590 1.00 89.12 159 LYS A O 1
ATOM 1245 N N . GLU A 1 160 ? -4.711 -8.863 4.608 1.00 86.19 160 GLU A N 1
ATOM 1246 C CA . GLU A 1 160 ? -3.259 -9.000 4.424 1.00 86.19 160 GLU A CA 1
ATOM 1247 C C . GLU A 1 160 ? -2.900 -9.950 3.273 1.00 86.19 160 GLU A C 1
ATOM 1249 O O . GLU A 1 160 ? -2.024 -9.626 2.476 1.00 86.19 160 GLU A O 1
ATOM 1254 N N . GLU A 1 161 ? -3.623 -11.060 3.105 1.00 88.81 161 GLU A N 1
ATOM 1255 C CA . GLU A 1 161 ? -3.448 -11.967 1.960 1.00 88.81 161 GLU A CA 1
ATOM 1256 C C . GLU A 1 161 ? -3.721 -11.271 0.620 1.00 88.81 161 GLU A C 1
ATOM 1258 O O . GLU A 1 161 ? -2.944 -11.404 -0.328 1.00 88.81 161 GLU A O 1
ATOM 1263 N N . ARG A 1 162 ? -4.793 -10.470 0.545 1.00 90.56 162 ARG A N 1
ATOM 1264 C CA . ARG A 1 162 ? -5.107 -9.669 -0.649 1.00 90.56 162 ARG A CA 1
ATOM 1265 C C . ARG A 1 162 ? -4.028 -8.630 -0.940 1.00 90.56 162 ARG A C 1
ATOM 1267 O O . ARG A 1 162 ? -3.686 -8.430 -2.101 1.00 90.56 162 ARG A O 1
ATOM 1274 N N . LEU A 1 163 ? -3.472 -7.993 0.092 1.00 87.62 163 LEU A N 1
ATOM 1275 C CA . LEU A 1 163 ? -2.355 -7.065 -0.086 1.00 87.62 163 LEU A CA 1
ATOM 1276 C C . LEU A 1 163 ? -1.081 -7.773 -0.532 1.00 87.62 163 LEU A C 1
ATOM 1278 O O . LEU A 1 163 ? -0.374 -7.236 -1.377 1.00 87.62 163 LEU A O 1
ATOM 1282 N N . ALA A 1 164 ? -0.791 -8.962 -0.003 1.00 87.50 164 ALA A N 1
ATOM 1283 C CA . ALA A 1 164 ? 0.345 -9.757 -0.451 1.00 87.50 164 ALA A CA 1
ATOM 1284 C C . ALA A 1 164 ? 0.224 -10.087 -1.947 1.00 87.50 164 ALA A C 1
ATOM 1286 O O . ALA A 1 164 ? 1.190 -9.929 -2.689 1.00 87.50 164 ALA A O 1
ATOM 1287 N N . GLU A 1 165 ? -0.972 -10.452 -2.413 1.00 93.62 165 GLU A N 1
ATOM 1288 C CA . GLU A 1 165 ? -1.213 -10.683 -3.837 1.00 93.62 165 GLU A CA 1
ATOM 1289 C C . GLU A 1 165 ? -1.096 -9.403 -4.676 1.00 93.62 165 GLU A C 1
ATOM 1291 O O . GLU A 1 165 ? -0.477 -9.410 -5.737 1.00 93.62 165 GLU A O 1
ATOM 1296 N N . ALA A 1 166 ? -1.600 -8.271 -4.181 1.00 90.88 166 ALA A N 1
ATOM 1297 C CA . ALA A 1 166 ? -1.448 -6.988 -4.866 1.00 90.88 166 ALA A CA 1
ATOM 1298 C C . ALA A 1 166 ? 0.028 -6.567 -5.001 1.00 90.88 166 ALA A C 1
ATOM 1300 O O . ALA A 1 166 ? 0.430 -6.082 -6.057 1.00 90.88 166 ALA A O 1
ATOM 1301 N N . ARG A 1 167 ? 0.857 -6.807 -3.974 1.00 90.94 167 ARG A N 1
ATOM 1302 C CA . ARG A 1 167 ? 2.310 -6.584 -4.056 1.00 90.94 167 ARG A CA 1
ATOM 1303 C C . ARG A 1 167 ? 2.962 -7.510 -5.092 1.00 90.94 167 ARG A C 1
ATOM 1305 O O . ARG A 1 167 ? 3.842 -7.060 -5.821 1.00 90.94 167 ARG A O 1
ATOM 1312 N N . ARG A 1 168 ? 2.524 -8.775 -5.204 1.00 93.12 168 ARG A N 1
ATOM 1313 C CA . ARG A 1 168 ? 3.000 -9.699 -6.257 1.00 93.12 168 ARG A CA 1
ATOM 1314 C C . ARG A 1 168 ? 2.697 -9.174 -7.645 1.00 93.12 168 ARG A C 1
ATOM 1316 O O . ARG A 1 168 ? 3.591 -9.157 -8.486 1.00 93.12 168 ARG A O 1
ATOM 1323 N N . LEU A 1 169 ? 1.469 -8.718 -7.868 1.00 94.44 169 LEU A N 1
ATOM 1324 C CA . LEU A 1 169 ? 1.061 -8.152 -9.150 1.00 94.44 169 LEU A CA 1
ATOM 1325 C C . LEU A 1 169 ? 1.869 -6.899 -9.496 1.00 94.44 169 LEU A C 1
ATOM 1327 O O . LEU A 1 169 ? 2.370 -6.817 -10.614 1.00 94.44 169 LEU A O 1
ATOM 1331 N N . LEU A 1 170 ? 2.078 -5.992 -8.535 1.00 92.00 170 LEU A N 1
ATOM 1332 C CA . LEU A 1 170 ? 2.928 -4.810 -8.711 1.00 92.00 170 LEU A CA 1
ATOM 1333 C C . LEU A 1 170 ? 4.322 -5.201 -9.205 1.00 92.00 170 LEU A C 1
ATOM 1335 O O . LEU A 1 170 ? 4.776 -4.702 -10.231 1.00 92.00 170 LEU A O 1
ATOM 1339 N N . VAL A 1 171 ? 4.989 -6.121 -8.503 1.00 94.25 171 VAL A N 1
ATOM 1340 C CA . VAL A 1 171 ? 6.356 -6.546 -8.843 1.00 94.25 171 VAL A CA 1
ATOM 1341 C C . VAL A 1 171 ? 6.397 -7.226 -10.208 1.00 94.25 171 VAL A C 1
ATOM 1343 O O . VAL A 1 171 ? 7.271 -6.924 -11.014 1.00 94.25 171 VAL A O 1
ATOM 1346 N N . GLN A 1 172 ? 5.439 -8.107 -10.502 1.00 95.56 172 GLN A N 1
ATOM 1347 C CA . GLN A 1 172 ? 5.369 -8.808 -11.786 1.00 95.56 172 GLN A CA 1
ATOM 1348 C C . GLN A 1 172 ? 5.111 -7.860 -12.960 1.00 95.56 172 GLN A C 1
ATOM 1350 O O . GLN A 1 172 ? 5.684 -8.041 -14.034 1.00 95.56 172 GLN A O 1
ATOM 1355 N N . ASN A 1 173 ? 4.231 -6.877 -12.788 1.00 94.75 173 ASN A N 1
ATOM 1356 C CA . ASN A 1 173 ? 3.906 -5.917 -13.836 1.00 94.75 173 ASN A CA 1
ATOM 1357 C C . ASN A 1 173 ? 5.052 -4.927 -14.049 1.00 94.75 173 ASN A C 1
ATOM 1359 O O . ASN A 1 173 ? 5.420 -4.675 -15.196 1.00 94.75 173 ASN A O 1
ATOM 1363 N N . PHE A 1 174 ? 5.679 -4.456 -12.968 1.00 94.62 174 PHE A N 1
ATOM 1364 C CA . PHE A 1 174 ? 6.891 -3.650 -13.054 1.00 94.62 174 PHE A CA 1
ATOM 1365 C C . PHE A 1 174 ? 8.030 -4.408 -13.747 1.00 94.62 174 PHE A C 1
ATOM 1367 O O . PHE A 1 174 ? 8.640 -3.862 -14.659 1.00 94.62 174 PHE A O 1
ATOM 1374 N N . ALA A 1 175 ? 8.272 -5.677 -13.395 1.00 95.56 175 ALA A N 1
ATOM 1375 C CA . ALA A 1 175 ? 9.290 -6.506 -14.045 1.00 95.56 175 ALA A CA 1
ATOM 1376 C C . ALA A 1 175 ? 9.085 -6.565 -15.566 1.00 95.56 175 ALA A C 1
ATOM 1378 O O . ALA A 1 175 ? 10.011 -6.301 -16.326 1.00 95.56 175 ALA A O 1
ATOM 1379 N N . LYS A 1 176 ? 7.846 -6.808 -16.017 1.00 96.06 176 LYS A N 1
ATOM 1380 C CA . LYS A 1 176 ? 7.501 -6.812 -17.449 1.00 96.06 176 LYS A CA 1
ATOM 1381 C C . LYS A 1 176 ? 7.727 -5.451 -18.107 1.00 96.06 176 LYS A C 1
ATOM 1383 O O . LYS A 1 176 ? 8.222 -5.392 -19.230 1.00 96.06 176 LYS A O 1
ATOM 1388 N N . ALA A 1 177 ? 7.349 -4.360 -17.440 1.00 94.69 177 ALA A N 1
ATOM 1389 C CA . ALA A 1 177 ? 7.592 -3.011 -17.947 1.00 94.69 177 ALA A CA 1
ATOM 1390 C C . ALA A 1 177 ? 9.098 -2.733 -18.082 1.00 94.69 177 ALA A C 1
ATOM 1392 O O . ALA A 1 177 ? 9.538 -2.144 -19.069 1.00 94.69 177 ALA A O 1
ATOM 1393 N N . PHE A 1 178 ? 9.893 -3.222 -17.134 1.00 96.50 178 PHE A N 1
ATOM 1394 C CA . PHE A 1 178 ? 11.336 -3.047 -17.134 1.00 96.50 178 PHE A CA 1
ATOM 1395 C C . PHE A 1 178 ? 12.034 -3.912 -18.192 1.00 96.50 178 PHE A C 1
ATOM 1397 O O . PHE A 1 178 ? 12.910 -3.421 -18.900 1.00 96.50 178 PHE A O 1
ATOM 1404 N N . ASP A 1 179 ? 11.587 -5.151 -18.398 1.00 96.88 179 ASP A N 1
ATOM 1405 C CA . ASP A 1 179 ? 12.040 -6.001 -19.505 1.00 96.88 179 ASP A CA 1
ATOM 1406 C C . ASP A 1 179 ? 11.771 -5.336 -20.864 1.00 96.88 179 ASP A C 1
ATOM 1408 O O . ASP A 1 179 ? 12.636 -5.324 -21.744 1.00 96.88 179 ASP A O 1
ATOM 1412 N N . ASN A 1 180 ? 10.597 -4.716 -21.026 1.00 95.25 180 ASN A N 1
ATOM 1413 C CA . ASN A 1 180 ? 10.258 -3.965 -22.235 1.00 95.25 180 ASN A CA 1
ATOM 1414 C C . ASN A 1 180 ? 11.166 -2.740 -22.428 1.00 95.25 180 ASN A C 1
ATOM 1416 O O . ASN A 1 180 ? 11.605 -2.472 -23.547 1.00 95.25 180 ASN A O 1
ATOM 1420 N N . PHE A 1 181 ? 11.489 -2.010 -21.358 1.00 95.81 181 PHE A N 1
ATOM 1421 C CA . PHE A 1 181 ? 12.481 -0.933 -21.414 1.00 95.81 181 PHE A CA 1
ATOM 1422 C C . PHE A 1 181 ? 13.838 -1.465 -21.897 1.00 95.81 181 PHE A C 1
ATOM 1424 O O . PHE A 1 181 ? 14.389 -0.968 -22.878 1.00 95.81 181 PHE A O 1
ATOM 1431 N N . MET A 1 182 ? 14.328 -2.553 -21.301 1.00 96.56 182 MET A N 1
ATOM 1432 C CA . MET A 1 182 ? 15.621 -3.150 -21.647 1.00 96.56 182 MET A CA 1
ATOM 1433 C C . MET A 1 182 ? 15.700 -3.679 -23.083 1.00 96.56 182 MET A C 1
ATOM 1435 O O . MET A 1 182 ? 16.787 -3.682 -23.670 1.00 96.56 182 MET A O 1
ATOM 1439 N N . ALA A 1 183 ? 14.568 -4.115 -23.641 1.00 95.19 183 ALA A N 1
ATOM 1440 C CA . ALA A 1 183 ? 14.443 -4.573 -25.021 1.00 95.19 183 ALA A CA 1
ATOM 1441 C C . ALA A 1 183 ? 14.309 -3.431 -26.047 1.00 95.19 183 ALA A C 1
ATOM 1443 O O . ALA A 1 183 ? 14.510 -3.668 -27.238 1.00 95.19 183 ALA A O 1
ATOM 1444 N N . THR A 1 184 ? 13.949 -2.219 -25.612 1.00 93.81 184 THR A N 1
ATOM 1445 C CA . THR A 1 184 ? 13.703 -1.073 -26.507 1.00 93.81 184 THR A CA 1
ATOM 1446 C C . THR A 1 184 ? 14.861 -0.084 -26.568 1.00 93.81 184 THR A C 1
ATOM 1448 O O . THR A 1 184 ? 15.017 0.570 -27.597 1.00 93.81 184 THR A O 1
ATOM 1451 N N . ILE A 1 185 ? 15.691 -0.001 -25.524 1.00 93.56 185 ILE A N 1
ATOM 1452 C CA . ILE A 1 185 ? 16.879 0.862 -25.526 1.00 93.56 185 ILE A CA 1
ATOM 1453 C C . ILE A 1 185 ? 17.996 0.311 -26.428 1.00 93.56 185 ILE A C 1
ATOM 1455 O O . ILE A 1 185 ? 18.300 -0.886 -26.427 1.00 93.56 185 ILE A O 1
ATOM 1459 N N . ASN A 1 186 ? 18.645 1.199 -27.180 1.00 92.06 186 ASN A N 1
ATOM 1460 C CA . ASN A 1 186 ? 19.816 0.882 -28.002 1.00 92.06 186 ASN A CA 1
ATOM 1461 C C . ASN A 1 186 ? 21.133 0.926 -27.194 1.00 92.06 186 ASN A C 1
ATOM 1463 O O . ASN A 1 186 ? 21.140 1.275 -26.017 1.00 92.06 186 ASN A O 1
ATOM 1467 N N . ASP A 1 187 ? 22.271 0.586 -27.812 1.00 93.31 187 ASP A N 1
ATOM 1468 C CA . ASP A 1 187 ? 23.574 0.525 -27.120 1.00 93.31 187 ASP A CA 1
ATOM 1469 C C . ASP A 1 187 ? 24.040 1.874 -26.548 1.00 93.31 187 ASP A C 1
ATOM 1471 O O . ASP A 1 187 ? 24.664 1.914 -25.486 1.00 93.31 187 ASP A O 1
ATOM 1475 N N . ALA A 1 188 ? 23.742 2.985 -27.229 1.00 91.44 188 ALA A N 1
ATOM 1476 C CA . ALA A 1 188 ? 24.095 4.315 -26.740 1.00 91.44 188 ALA A CA 1
ATOM 1477 C C . ALA A 1 188 ? 23.232 4.699 -25.530 1.00 91.44 188 ALA A C 1
ATOM 1479 O O . ALA A 1 188 ? 23.761 5.187 -24.534 1.00 91.44 188 ALA A O 1
ATOM 1480 N N . GLU A 1 189 ? 21.930 4.410 -25.590 1.00 91.50 189 GLU A N 1
ATOM 1481 C CA . GLU A 1 189 ? 21.001 4.603 -24.470 1.00 91.50 189 GLU A CA 1
ATOM 1482 C C . GLU A 1 189 ? 21.361 3.700 -23.287 1.00 91.50 189 GLU A C 1
ATOM 1484 O O . GLU A 1 189 ? 21.372 4.147 -22.147 1.00 91.50 189 GLU A O 1
ATOM 1489 N N . ARG A 1 190 ? 21.759 2.450 -23.538 1.00 91.62 190 ARG A N 1
ATOM 1490 C CA . ARG A 1 190 ? 22.226 1.517 -22.504 1.00 91.62 190 ARG A CA 1
ATOM 1491 C C . ARG A 1 190 ? 23.455 2.040 -21.760 1.00 91.62 190 ARG A C 1
ATOM 1493 O O . ARG A 1 190 ? 23.567 1.827 -20.558 1.00 91.62 190 ARG A O 1
ATOM 1500 N N . ALA A 1 191 ? 24.363 2.728 -22.455 1.00 91.19 191 ALA A N 1
ATOM 1501 C CA . ALA A 1 191 ? 25.530 3.348 -21.832 1.00 91.19 191 ALA A CA 1
ATOM 1502 C C . ALA A 1 191 ? 25.159 4.572 -20.979 1.00 91.19 191 ALA A C 1
ATOM 1504 O O . ALA A 1 191 ? 25.783 4.806 -19.945 1.00 91.19 191 ALA A O 1
ATOM 1505 N N . THR A 1 192 ? 24.152 5.350 -21.388 1.00 91.38 192 THR A N 1
ATOM 1506 C CA . THR A 1 192 ? 23.657 6.480 -20.587 1.00 91.38 192 THR A CA 1
ATOM 1507 C C . THR A 1 192 ? 22.807 6.027 -19.403 1.00 91.38 192 THR A C 1
ATOM 1509 O O . THR A 1 192 ? 22.880 6.639 -18.345 1.00 91.38 192 THR A O 1
ATOM 1512 N N . GLU A 1 193 ? 22.069 4.928 -19.556 1.00 92.44 193 GLU A N 1
ATOM 1513 C CA . GLU A 1 193 ? 21.121 4.380 -18.579 1.00 92.44 193 GLU A CA 1
ATOM 1514 C C . GLU A 1 193 ? 21.719 3.265 -17.713 1.00 92.44 193 GLU A C 1
ATOM 1516 O O . GLU A 1 193 ? 21.014 2.372 -17.241 1.00 92.44 193 GLU A O 1
ATOM 1521 N N . TRP A 1 194 ? 23.036 3.296 -17.509 1.00 93.19 194 TRP A N 1
ATOM 1522 C CA . TRP A 1 194 ? 23.782 2.205 -16.885 1.00 93.19 194 TRP A CA 1
ATOM 1523 C C . TRP A 1 194 ? 23.284 1.853 -15.471 1.00 93.19 194 TRP A C 1
ATOM 1525 O O . TRP A 1 194 ? 23.233 0.673 -15.136 1.00 93.19 194 TRP A O 1
ATOM 1535 N N . GLU A 1 195 ? 22.831 2.825 -14.670 1.00 94.69 195 GLU A N 1
ATOM 1536 C CA . GLU A 1 195 ? 22.282 2.554 -13.329 1.00 94.69 195 GLU A CA 1
ATOM 1537 C C . GLU A 1 195 ? 20.950 1.789 -13.393 1.00 94.69 195 GLU A C 1
ATOM 1539 O O . GLU A 1 195 ? 20.713 0.888 -12.587 1.00 94.69 195 GLU A O 1
ATOM 1544 N N . LEU A 1 196 ? 20.094 2.091 -14.380 1.00 94.94 196 LEU A N 1
ATOM 1545 C CA . LEU A 1 196 ? 18.857 1.341 -14.616 1.00 94.94 196 LEU A CA 1
ATOM 1546 C C . LEU A 1 196 ? 19.149 -0.066 -15.144 1.00 94.94 196 LEU A C 1
ATOM 1548 O O . LEU A 1 196 ? 18.463 -1.012 -14.767 1.00 94.94 196 LEU A O 1
ATOM 1552 N N . VAL A 1 197 ? 20.181 -0.221 -15.974 1.00 95.50 197 VAL A N 1
ATOM 1553 C CA . VAL A 1 197 ? 20.634 -1.528 -16.470 1.00 95.50 197 VAL A CA 1
ATOM 1554 C C . VAL A 1 197 ? 21.139 -2.401 -15.317 1.00 95.50 197 VAL A C 1
ATOM 1556 O O . VAL A 1 197 ? 20.671 -3.525 -15.154 1.00 95.50 197 VAL A O 1
ATOM 1559 N N . GLU A 1 198 ? 22.032 -1.881 -14.469 1.00 96.31 198 GLU A N 1
ATOM 1560 C CA . GLU A 1 198 ? 22.527 -2.602 -13.287 1.00 96.31 198 GLU A CA 1
ATOM 1561 C C . GLU A 1 198 ? 21.398 -2.931 -12.303 1.00 96.31 198 GLU A C 1
ATOM 1563 O O . GLU A 1 198 ? 21.359 -4.015 -11.707 1.00 96.31 198 GLU A O 1
ATOM 1568 N N . PHE A 1 199 ? 20.453 -2.005 -12.127 1.00 96.81 199 PHE A N 1
ATOM 1569 C CA . PHE A 1 199 ? 19.282 -2.237 -11.295 1.00 96.81 199 PHE A CA 1
ATOM 1570 C C . PHE A 1 199 ? 18.394 -3.347 -11.862 1.00 96.81 199 PHE A C 1
ATOM 1572 O O . PHE A 1 199 ? 17.980 -4.217 -11.096 1.00 96.81 199 PHE A O 1
ATOM 1579 N N . HIS A 1 200 ? 18.146 -3.370 -13.175 1.00 97.00 200 HIS A N 1
ATOM 1580 C CA . HIS A 1 200 ? 17.378 -4.428 -13.839 1.00 97.00 200 HIS A CA 1
ATOM 1581 C C . HIS A 1 200 ? 18.008 -5.806 -13.631 1.00 97.00 200 HIS A C 1
ATOM 1583 O O . HIS A 1 200 ? 17.305 -6.741 -13.241 1.00 97.00 200 HIS A O 1
ATOM 1589 N N . GLU A 1 201 ? 19.324 -5.931 -13.814 1.00 95.44 201 GLU A N 1
ATOM 1590 C CA . GLU A 1 201 ? 20.039 -7.196 -13.613 1.00 95.44 201 GLU A CA 1
ATOM 1591 C C . GLU A 1 201 ? 19.897 -7.695 -12.172 1.00 95.44 201 GLU A C 1
ATOM 1593 O O . GLU A 1 201 ? 19.536 -8.851 -11.930 1.00 95.44 201 GLU A O 1
ATOM 1598 N N . ARG A 1 202 ? 20.123 -6.804 -11.199 1.00 96.12 202 ARG A N 1
ATOM 1599 C CA . ARG A 1 202 ? 19.960 -7.120 -9.777 1.00 96.12 202 ARG A CA 1
ATOM 1600 C C . ARG A 1 202 ? 18.524 -7.497 -9.434 1.00 96.12 202 ARG A C 1
ATOM 1602 O O . ARG A 1 202 ? 18.314 -8.473 -8.724 1.00 96.12 202 ARG A O 1
ATOM 1609 N N . PHE A 1 203 ? 17.553 -6.726 -9.911 1.00 95.81 203 PHE A N 1
ATOM 1610 C CA . PHE A 1 203 ? 16.134 -6.931 -9.640 1.00 95.81 203 PHE A CA 1
ATOM 1611 C C . PHE A 1 203 ? 15.632 -8.258 -10.224 1.00 95.81 203 PHE A C 1
ATOM 1613 O O . PHE A 1 203 ? 14.886 -8.984 -9.566 1.00 95.81 203 PHE A O 1
ATOM 1620 N N . SER A 1 204 ? 16.086 -8.607 -11.429 1.00 94.50 204 SER A N 1
ATOM 1621 C CA . SER A 1 204 ? 15.711 -9.838 -12.136 1.00 94.50 204 SER A CA 1
ATOM 1622 C C . SER A 1 204 ? 16.372 -11.092 -11.557 1.00 94.50 204 SER A C 1
ATOM 1624 O O . SER A 1 204 ? 15.841 -12.192 -11.697 1.00 94.50 204 SER A O 1
ATOM 1626 N N . ALA A 1 205 ? 17.522 -10.947 -10.891 1.00 96.00 205 ALA A N 1
ATOM 1627 C CA . ALA A 1 205 ? 18.220 -12.055 -10.240 1.00 96.00 205 ALA A CA 1
ATOM 1628 C C . ALA A 1 205 ? 17.568 -12.504 -8.918 1.00 96.00 205 ALA A C 1
ATOM 1630 O O . ALA A 1 205 ? 17.891 -13.581 -8.411 1.00 96.00 205 ALA A O 1
ATOM 1631 N N . ILE A 1 206 ? 16.668 -11.701 -8.343 1.00 95.19 206 ILE A N 1
ATOM 1632 C CA . ILE A 1 206 ? 15.991 -12.026 -7.086 1.00 95.19 206 ILE A CA 1
ATOM 1633 C C . ILE A 1 206 ? 14.846 -13.007 -7.360 1.00 95.19 206 ILE A C 1
ATOM 1635 O O . ILE A 1 206 ? 13.874 -12.679 -8.034 1.00 95.19 206 ILE A O 1
ATOM 1639 N N . SER A 1 207 ? 14.942 -14.213 -6.798 1.00 91.75 207 SER A N 1
ATOM 1640 C CA . SER A 1 207 ? 13.898 -15.240 -6.910 1.00 91.75 207 SER A CA 1
ATOM 1641 C C . SER A 1 207 ? 12.829 -15.158 -5.819 1.00 91.75 207 SER A C 1
ATOM 1643 O O . SER A 1 207 ? 11.728 -15.674 -6.003 1.00 91.75 207 SER A O 1
ATOM 1645 N N . ASP A 1 208 ? 13.161 -14.576 -4.663 1.00 93.88 208 ASP A N 1
ATOM 1646 C CA . ASP A 1 208 ? 12.211 -14.392 -3.569 1.00 93.88 208 ASP A CA 1
ATOM 1647 C C . ASP A 1 208 ? 11.377 -13.128 -3.790 1.00 93.88 208 ASP A C 1
ATOM 1649 O O . ASP A 1 208 ? 11.898 -12.022 -3.926 1.00 93.88 208 ASP A O 1
ATOM 1653 N N . PHE A 1 209 ? 10.059 -13.289 -3.807 1.00 88.88 209 PHE A N 1
ATOM 1654 C CA . PHE A 1 209 ? 9.148 -12.189 -4.088 1.00 88.88 209 PHE A CA 1
ATOM 1655 C C . PHE A 1 209 ? 9.216 -11.063 -3.036 1.00 88.88 209 PHE A C 1
ATOM 1657 O O . PHE A 1 209 ? 9.140 -9.890 -3.399 1.00 88.88 209 PHE A O 1
ATOM 1664 N N . GLU A 1 210 ? 9.362 -11.380 -1.748 1.00 87.56 210 GLU A N 1
ATOM 1665 C CA . GLU A 1 210 ? 9.386 -10.357 -0.694 1.00 87.56 210 GLU A CA 1
ATOM 1666 C C . GLU A 1 210 ? 10.673 -9.526 -0.765 1.00 87.56 210 GLU A C 1
ATOM 1668 O O . GLU A 1 210 ? 10.660 -8.313 -0.540 1.00 87.56 210 GLU A O 1
ATOM 1673 N N . GLU A 1 211 ? 11.796 -10.157 -1.106 1.00 90.50 211 GLU A N 1
ATOM 1674 C CA . GLU A 1 211 ? 13.049 -9.462 -1.403 1.00 90.50 211 GLU A CA 1
ATOM 1675 C C . GLU A 1 211 ? 12.947 -8.621 -2.678 1.00 90.50 211 GLU A C 1
ATOM 1677 O O . GLU A 1 211 ? 13.415 -7.480 -2.694 1.00 90.50 211 GLU A O 1
ATOM 1682 N N . GLN A 1 212 ? 12.284 -9.131 -3.718 1.00 91.75 212 GLN A N 1
ATOM 1683 C CA . GLN A 1 212 ? 12.103 -8.410 -4.976 1.00 91.75 212 GLN A CA 1
ATOM 1684 C C . GLN A 1 212 ? 11.212 -7.175 -4.784 1.00 91.75 212 GLN A C 1
ATOM 1686 O O . GLN A 1 212 ? 11.546 -6.088 -5.253 1.00 91.75 212 GLN A O 1
ATOM 1691 N N . TYR A 1 213 ? 10.139 -7.304 -3.999 1.00 88.31 213 TYR A N 1
ATOM 1692 C CA . TYR A 1 213 ? 9.291 -6.188 -3.586 1.00 88.31 213 TYR A CA 1
ATOM 1693 C C . TYR A 1 213 ? 10.062 -5.134 -2.781 1.00 88.31 213 TYR A C 1
ATOM 1695 O O . TYR A 1 213 ? 9.933 -3.946 -3.045 1.00 88.31 213 TYR A O 1
ATOM 1703 N N . LYS A 1 214 ? 10.932 -5.529 -1.843 1.00 86.62 214 LYS A N 1
ATOM 1704 C CA . LYS A 1 214 ? 11.803 -4.561 -1.142 1.00 86.62 214 LYS A CA 1
ATOM 1705 C C . LYS A 1 214 ? 12.802 -3.890 -2.081 1.00 86.62 214 LYS A C 1
ATOM 1707 O O . LYS A 1 214 ? 13.213 -2.757 -1.842 1.00 86.62 214 LYS A O 1
ATOM 1712 N N . CYS A 1 215 ? 13.240 -4.598 -3.120 1.00 89.25 215 CYS A N 1
ATOM 1713 C CA . CYS A 1 215 ? 14.159 -4.050 -4.105 1.00 89.25 215 CYS A CA 1
ATOM 1714 C C . CYS A 1 215 ? 13.477 -3.030 -5.026 1.00 89.25 215 CYS A C 1
ATOM 1716 O O . CYS A 1 215 ? 14.146 -2.095 -5.460 1.00 89.25 215 CYS A O 1
ATOM 1718 N N . PHE A 1 216 ? 12.173 -3.176 -5.285 1.00 89.44 216 PHE A N 1
ATOM 1719 C CA . PHE A 1 216 ? 11.384 -2.240 -6.090 1.00 89.44 216 PHE A CA 1
ATOM 1720 C C . PHE A 1 216 ? 11.519 -0.787 -5.608 1.00 89.44 216 PHE A C 1
ATOM 1722 O O . PHE A 1 216 ? 11.709 0.104 -6.428 1.00 89.44 216 PHE A O 1
ATOM 1729 N N . ASP A 1 217 ? 11.540 -0.539 -4.294 1.00 83.44 217 ASP A N 1
ATOM 1730 C CA . ASP A 1 217 ? 11.670 0.817 -3.728 1.00 83.44 217 ASP A CA 1
ATOM 1731 C C . ASP A 1 217 ? 12.954 1.554 -4.147 1.00 83.44 217 ASP A C 1
ATOM 1733 O O . ASP A 1 217 ? 13.028 2.782 -4.069 1.00 83.44 217 ASP A O 1
ATOM 1737 N N . GLN A 1 218 ? 13.975 0.818 -4.594 1.00 88.88 218 GLN A N 1
ATOM 1738 C CA . GLN A 1 218 ? 15.236 1.386 -5.071 1.00 88.88 218 GLN A CA 1
ATOM 1739 C C . GLN A 1 218 ? 15.129 1.945 -6.492 1.00 88.88 218 GLN A C 1
ATOM 1741 O O . GLN A 1 218 ? 15.992 2.723 -6.883 1.00 88.88 218 GLN A O 1
ATOM 1746 N N . PHE A 1 219 ? 14.070 1.611 -7.235 1.00 90.25 219 PHE A N 1
ATOM 1747 C CA . PHE A 1 219 ? 13.822 2.146 -8.572 1.00 90.25 219 PHE A CA 1
ATOM 1748 C C . PHE A 1 219 ? 13.802 3.676 -8.569 1.00 90.25 219 PHE A C 1
ATOM 1750 O O . PHE A 1 219 ? 14.470 4.310 -9.376 1.00 90.25 219 PHE A O 1
ATOM 1757 N N . TRP A 1 220 ? 13.077 4.280 -7.627 1.00 85.38 220 TRP A N 1
ATOM 1758 C CA . TRP A 1 220 ? 12.840 5.720 -7.615 1.00 85.38 220 TRP A CA 1
ATOM 1759 C C . TRP A 1 220 ? 14.102 6.581 -7.513 1.00 85.38 220 TRP A C 1
ATOM 1761 O O . TRP A 1 220 ? 14.252 7.472 -8.340 1.00 85.38 220 TRP A O 1
ATOM 1771 N N . PRO A 1 221 ? 15.014 6.366 -6.544 1.00 84.69 221 PRO A N 1
ATOM 1772 C CA . PRO A 1 221 ? 16.254 7.136 -6.492 1.00 84.69 221 PRO A CA 1
ATOM 1773 C C . PRO A 1 221 ? 17.220 6.831 -7.643 1.00 84.69 221 PRO A C 1
ATOM 1775 O O . PRO A 1 221 ? 18.119 7.624 -7.853 1.00 84.69 221 PRO A O 1
ATOM 1778 N N . ILE A 1 222 ? 17.075 5.703 -8.347 1.00 86.19 222 ILE A N 1
ATOM 1779 C CA . ILE A 1 222 ? 17.893 5.363 -9.526 1.00 86.19 222 ILE A CA 1
ATOM 1780 C C . ILE A 1 222 ? 17.323 6.027 -10.788 1.00 86.19 222 ILE A C 1
ATOM 1782 O O . ILE A 1 222 ? 18.040 6.364 -11.725 1.00 86.19 222 ILE A O 1
ATOM 1786 N N . PHE A 1 223 ? 16.007 6.223 -10.822 1.00 83.38 223 PHE A N 1
ATOM 1787 C CA . PHE A 1 223 ? 15.325 6.892 -11.919 1.00 83.38 223 PHE A CA 1
ATOM 1788 C C . PHE A 1 223 ? 15.527 8.425 -11.918 1.00 83.38 223 PHE A C 1
ATOM 1790 O O . PHE A 1 223 ? 15.232 9.072 -12.923 1.00 83.38 223 PHE A O 1
ATOM 1797 N N . TRP A 1 224 ? 16.019 9.032 -10.836 1.00 75.00 224 TRP A N 1
ATOM 1798 C CA . TRP A 1 224 ? 16.187 10.488 -10.701 1.00 75.00 224 TRP A CA 1
ATOM 1799 C C . TRP A 1 224 ? 17.645 10.894 -10.538 1.00 75.00 224 TRP A C 1
ATOM 1801 O O . TRP A 1 224 ? 18.053 11.849 -11.237 1.00 75.00 224 TRP A O 1
#

Sequence (224 aa):
VGHVFKPYFSHSLKLLTSASRMSADNSNSNNSDSDAVSDPPLTSRDVLYIEACKEMSNYAKCYLSGNLLIFQQALNKLSGLPQKSVALQTKMVEVQSVLAQIESFDFNAELVHEDELYAIVSEIGKVEDDYVAMREKRQFKADVDLLQQILAEVGFEAKEERLAEARRLLVQNFAKAFDNFMATINDAERATEWELVEFHERFSAISDFEEQYKCFDQFWPIFW

Organism: Zeugodacus cucurbitae (NCBI:txid28588)

Radius of gyration: 21.94 Å; chains: 1; bounding box: 46×42×71 Å

Foldseek 3Di:
DPPQDDDLPPVLLVVVVLVVVLVVVVPDDDDDDDPPPNDDDDDLLSLLVNLLLVLVLQLLLLVLVLLLLLLVQLLVVVVPDPDDDPVRVVLNVLSVVLNVLSVPDDSPDPDDPSVSSSVSVVSVVVSVVVLVVLVVDPVNVVVNVVSVVSSVVSPVVVSVVSSVVSLLVSLVSSLVSLVVSVVPDDPVRCVVLVLSVVLNVVLVPDPDSVVSSVSSSVVSVSSD

Secondary structure (DSSP, 8-state):
-TTS-----TTHHHHHHHHHHHHHHTT----------PPPPPPHHHHHHHHHHHHHHHHHHHHHHHHHHHHHHHHHHHHT-S---HHHHHHHHHHHHHHHHHHHS-TT-SS--HHHHHHHHHHHHHHHHHHHHHHT-GGGHHHHHHHHHHHHHTTHHHHHHHHHHHHHHHHHHHHHHHHHHHHH--HHHHHHTHHHHHHHHHHHT---HHHHHHHHTTHHHHH-